Protein AF-A0A818MH21-F1 (afdb_monomer_lite)

Structure (mmCIF, N/CA/C/O backbone):
data_AF-A0A818MH21-F1
#
_entry.id   AF-A0A818MH21-F1
#
loop_
_atom_site.group_PDB
_atom_site.id
_atom_site.type_symbol
_atom_site.label_atom_id
_atom_site.label_alt_id
_atom_site.label_comp_id
_atom_site.label_asym_id
_atom_site.label_entity_id
_atom_site.label_seq_id
_atom_site.pdbx_PDB_ins_code
_atom_site.Cartn_x
_atom_site.Cartn_y
_atom_site.Cartn_z
_atom_site.occupancy
_atom_site.B_iso_or_equiv
_atom_site.auth_seq_id
_atom_site.auth_comp_id
_atom_site.auth_asym_id
_atom_site.auth_atom_id
_atom_site.pdbx_PDB_model_num
ATOM 1 N N . MET A 1 1 ? 16.002 12.701 -32.587 1.00 53.59 1 MET A N 1
ATOM 2 C CA . MET A 1 1 ? 15.850 12.480 -31.124 1.00 53.59 1 MET A CA 1
ATOM 3 C C . MET A 1 1 ? 15.235 13.660 -30.359 1.00 53.59 1 MET A C 1
ATOM 5 O O . MET A 1 1 ? 14.624 13.427 -29.324 1.00 53.59 1 MET A O 1
ATOM 9 N N . THR A 1 2 ? 15.361 14.906 -30.820 1.00 69.25 2 THR A N 1
ATOM 10 C CA . THR A 1 2 ? 14.852 16.116 -30.135 1.00 69.25 2 THR A CA 1
ATOM 11 C C . THR A 1 2 ? 13.323 16.168 -30.005 1.00 69.25 2 THR A C 1
ATOM 13 O O . THR A 1 2 ? 12.819 16.413 -28.913 1.00 69.25 2 THR A O 1
ATOM 16 N N . LEU A 1 3 ? 12.575 15.822 -31.060 1.00 62.31 3 LEU A N 1
ATOM 17 C CA . LEU A 1 3 ? 11.100 15.795 -31.042 1.00 62.31 3 LEU A CA 1
ATOM 18 C C . LEU A 1 3 ? 10.510 14.832 -29.991 1.00 62.31 3 LEU A C 1
ATOM 20 O O . LEU A 1 3 ? 9.543 15.171 -29.315 1.00 62.31 3 LEU A O 1
ATOM 24 N N . LEU A 1 4 ? 11.134 13.664 -29.801 1.00 50.03 4 LEU A N 1
ATOM 25 C CA . LEU A 1 4 ? 10.717 12.648 -28.826 1.00 50.03 4 LEU A CA 1
ATOM 26 C C . LEU A 1 4 ? 10.840 13.161 -27.382 1.00 50.03 4 LEU A C 1
ATOM 28 O O . LEU A 1 4 ? 9.924 13.003 -26.574 1.00 50.03 4 LEU A O 1
ATOM 32 N N . LYS A 1 5 ? 11.966 13.820 -27.073 1.00 61.84 5 LYS A N 1
ATOM 33 C CA . LYS A 1 5 ? 12.223 14.427 -25.759 1.00 61.84 5 LYS A CA 1
ATOM 34 C C . LYS A 1 5 ? 11.243 15.566 -25.473 1.00 61.84 5 LYS A C 1
ATOM 36 O O . LYS A 1 5 ? 10.702 15.628 -24.371 1.00 61.84 5 LYS A O 1
ATOM 41 N N . CYS A 1 6 ? 10.967 16.423 -26.459 1.00 65.00 6 CYS A N 1
ATOM 42 C CA . CYS A 1 6 ? 9.973 17.491 -26.328 1.00 65.00 6 CYS A CA 1
ATOM 43 C C . CYS A 1 6 ? 8.565 16.935 -26.077 1.00 65.00 6 CYS A C 1
ATOM 45 O O . CYS A 1 6 ? 7.863 17.433 -25.199 1.00 65.00 6 CYS A O 1
ATOM 47 N N . TYR A 1 7 ? 8.174 15.872 -26.786 1.00 57.53 7 TYR A N 1
ATOM 48 C CA . TYR A 1 7 ? 6.868 15.234 -26.618 1.00 57.53 7 TYR A CA 1
ATOM 49 C C . TYR A 1 7 ? 6.702 14.582 -25.236 1.00 57.53 7 TYR A C 1
ATOM 51 O O . TYR A 1 7 ? 5.706 14.824 -24.553 1.00 57.53 7 TYR A O 1
ATOM 59 N N . LEU A 1 8 ? 7.699 13.813 -24.783 1.00 54.16 8 LEU A N 1
ATOM 60 C CA . LEU A 1 8 ? 7.696 13.202 -23.448 1.00 54.16 8 LEU A CA 1
ATOM 61 C C . LEU A 1 8 ? 7.671 14.265 -22.348 1.00 54.16 8 LEU A C 1
ATOM 63 O O . LEU A 1 8 ? 6.850 14.189 -21.439 1.00 54.16 8 LEU A O 1
ATOM 67 N N . SER A 1 9 ? 8.506 15.299 -22.467 1.00 70.44 9 SER A N 1
ATOM 68 C CA . SER A 1 9 ? 8.514 16.422 -21.528 1.00 70.44 9 SER A CA 1
ATOM 69 C C . SER A 1 9 ? 7.149 17.114 -21.469 1.00 70.44 9 SER A C 1
ATOM 71 O O . SER A 1 9 ? 6.628 17.368 -20.383 1.00 70.44 9 SER A O 1
ATOM 73 N N . HIS A 1 10 ? 6.512 17.359 -22.617 1.00 80.50 10 HIS A N 1
ATOM 74 C CA . HIS A 1 10 ? 5.178 17.954 -22.671 1.00 80.50 10 HIS A CA 1
ATOM 75 C C . HIS A 1 10 ? 4.131 17.098 -21.940 1.00 80.50 10 HIS A C 1
ATOM 77 O O . HIS A 1 10 ? 3.371 17.619 -21.120 1.00 80.50 10 HIS A O 1
ATOM 83 N N . TYR A 1 11 ? 4.106 15.786 -22.190 1.00 72.94 11 TYR A N 1
ATOM 84 C CA . TYR A 1 11 ? 3.101 14.896 -21.606 1.00 72.94 11 TYR A CA 1
ATOM 85 C C . TYR A 1 11 ? 3.306 14.682 -20.102 1.00 72.94 11 TYR A C 1
ATOM 87 O O . TYR A 1 11 ? 2.347 14.759 -19.329 1.00 72.94 11 TYR A O 1
ATOM 95 N N . THR A 1 12 ? 4.556 14.507 -19.668 1.00 63.75 12 THR A N 1
ATOM 96 C CA . THR A 1 12 ? 4.917 14.420 -18.248 1.00 63.75 12 THR A CA 1
ATOM 97 C C . THR A 1 12 ? 4.529 15.702 -17.514 1.00 63.75 12 THR A C 1
ATOM 99 O O . THR A 1 12 ? 3.867 15.647 -16.479 1.00 63.75 12 THR A O 1
ATOM 102 N N . ASN A 1 13 ? 4.826 16.873 -18.088 1.00 74.06 13 ASN A N 1
ATOM 103 C CA . ASN A 1 13 ? 4.430 18.156 -17.507 1.00 74.06 13 ASN A CA 1
ATOM 104 C C . ASN A 1 13 ? 2.905 18.329 -17.442 1.00 74.06 13 ASN A C 1
ATOM 106 O O . ASN A 1 13 ? 2.384 18.856 -16.457 1.00 74.06 13 ASN A O 1
ATOM 110 N N . ARG A 1 14 ? 2.167 17.863 -18.457 1.00 82.50 14 ARG A N 1
ATOM 111 C CA . ARG A 1 14 ? 0.698 17.878 -18.457 1.00 82.50 14 ARG A CA 1
ATOM 112 C C . ARG A 1 14 ? 0.123 17.004 -17.338 1.00 82.50 14 ARG A C 1
ATOM 114 O O . ARG A 1 14 ? -0.773 17.460 -16.629 1.00 82.50 14 ARG A O 1
ATOM 121 N N . LEU A 1 15 ? 0.651 15.794 -17.146 1.00 60.81 15 LEU A N 1
ATOM 122 C CA . LEU A 1 15 ? 0.238 14.891 -16.066 1.00 60.81 15 LEU A CA 1
ATOM 123 C C . LEU A 1 15 ? 0.563 15.467 -14.683 1.00 60.81 15 LEU A C 1
ATOM 125 O O . LEU A 1 15 ? -0.314 15.507 -13.823 1.00 60.81 15 LEU A O 1
ATOM 129 N N . ILE A 1 16 ? 1.772 16.007 -14.491 1.00 65.06 16 ILE A N 1
ATOM 130 C CA . ILE A 1 16 ? 2.168 16.673 -13.240 1.00 65.06 16 ILE A CA 1
ATOM 131 C C . ILE A 1 16 ? 1.204 17.817 -12.904 1.00 65.06 16 ILE A C 1
ATOM 133 O O . ILE A 1 16 ? 0.766 17.941 -11.761 1.00 65.06 16 ILE A O 1
ATOM 137 N N . ARG A 1 17 ? 0.816 18.638 -13.891 1.00 75.38 17 ARG A N 1
ATOM 138 C CA . ARG A 1 17 ? -0.162 19.721 -13.686 1.00 75.38 17 ARG A CA 1
ATOM 139 C C . ARG A 1 17 ? -1.535 19.194 -13.272 1.00 75.38 17 ARG A C 1
ATOM 141 O O . ARG A 1 17 ? -2.150 19.770 -12.380 1.00 75.38 17 ARG A O 1
ATOM 148 N N . GLN A 1 18 ? -2.009 18.106 -13.879 1.00 72.31 18 GLN A N 1
ATOM 149 C CA . GLN A 1 18 ? -3.289 17.493 -13.508 1.00 72.31 18 GLN A CA 1
ATOM 150 C C . GLN A 1 18 ? -3.272 16.924 -12.085 1.00 72.31 18 GLN A C 1
ATOM 152 O O . GLN A 1 18 ? -4.254 17.087 -11.360 1.00 72.31 18 GLN A O 1
ATOM 157 N N . ILE A 1 19 ? -2.164 16.302 -11.675 1.00 62.53 19 ILE A N 1
ATOM 158 C CA . ILE A 1 19 ? -1.976 15.802 -10.308 1.00 62.53 19 ILE A CA 1
ATOM 159 C C . ILE A 1 19 ? -2.006 16.974 -9.322 1.00 62.53 19 ILE A C 1
ATOM 161 O O . ILE A 1 19 ? -2.863 17.000 -8.441 1.00 62.53 19 ILE A O 1
ATOM 165 N N . ARG A 1 20 ? -1.174 18.000 -9.547 1.00 69.81 20 ARG A N 1
ATOM 166 C CA . ARG A 1 20 ? -1.114 19.198 -8.690 1.00 69.81 20 ARG A CA 1
ATOM 167 C C . ARG A 1 20 ? -2.457 19.919 -8.582 1.00 69.81 20 ARG A C 1
ATOM 169 O O . ARG A 1 20 ? -2.825 20.386 -7.509 1.00 69.81 20 ARG A O 1
ATOM 176 N N . TYR A 1 21 ? -3.214 20.001 -9.677 1.00 80.19 21 TYR A N 1
ATOM 177 C CA . TYR A 1 21 ? -4.554 20.588 -9.664 1.00 80.19 21 TYR A CA 1
ATOM 178 C C . TYR A 1 21 ? -5.515 19.795 -8.767 1.00 80.19 21 TYR A C 1
ATOM 180 O O . TYR A 1 21 ? -6.206 20.380 -7.934 1.00 80.19 21 TYR A O 1
ATOM 188 N N . LYS A 1 22 ? -5.533 18.460 -8.884 1.00 72.25 22 LYS A N 1
ATOM 189 C CA . LYS A 1 22 ? -6.381 17.608 -8.037 1.00 72.25 22 LYS A CA 1
ATOM 190 C C . LYS A 1 22 ? -5.985 17.700 -6.564 1.00 72.25 22 LYS A C 1
ATOM 192 O O . LYS A 1 22 ? -6.870 17.819 -5.718 1.00 72.25 22 LYS A O 1
ATOM 197 N N . GLU A 1 23 ? -4.688 17.718 -6.262 1.00 62.16 23 GLU A N 1
ATOM 198 C CA . GLU A 1 23 ? -4.169 17.939 -4.906 1.00 62.16 23 GLU A CA 1
ATOM 199 C C . GLU A 1 23 ? -4.635 19.283 -4.335 1.00 62.16 23 GLU A C 1
ATOM 201 O O . GLU A 1 23 ? -5.163 19.336 -3.222 1.00 62.16 23 GLU A O 1
ATOM 206 N N . ALA A 1 24 ? -4.532 20.364 -5.115 1.00 69.06 24 ALA A N 1
ATOM 207 C CA . ALA A 1 24 ? -4.998 21.686 -4.707 1.00 69.06 24 ALA A CA 1
ATOM 208 C C . ALA A 1 24 ? -6.513 21.704 -4.438 1.00 69.06 24 ALA A C 1
ATOM 210 O O . ALA A 1 24 ? -6.957 22.240 -3.420 1.00 69.06 24 ALA A O 1
ATOM 211 N N . CYS A 1 25 ? -7.322 21.071 -5.293 1.00 74.19 25 CYS A N 1
ATOM 212 C CA . CYS A 1 25 ? -8.764 20.949 -5.071 1.00 74.19 25 CYS A CA 1
ATOM 213 C C . CYS A 1 25 ? -9.096 20.196 -3.775 1.00 74.19 25 CYS A C 1
ATOM 215 O O . CYS A 1 25 ? -9.998 20.609 -3.041 1.00 74.19 25 CYS A O 1
ATOM 217 N N . VAL A 1 26 ? -8.372 19.113 -3.474 1.00 66.50 26 VAL A N 1
ATOM 218 C CA . VAL A 1 26 ? -8.527 18.366 -2.215 1.00 66.50 26 VAL A CA 1
ATOM 219 C C . VAL A 1 26 ? -8.151 19.246 -1.026 1.00 66.50 26 VAL A C 1
ATOM 221 O O . VAL A 1 26 ? -8.918 19.337 -0.066 1.00 66.50 26 VAL A O 1
ATOM 224 N N . HIS A 1 27 ? -7.033 19.968 -1.111 1.00 64.25 27 HIS A N 1
ATOM 225 C CA . HIS A 1 27 ? -6.593 20.856 -0.042 1.00 64.25 27 HIS A CA 1
ATOM 226 C C . HIS A 1 27 ? -7.627 21.956 0.253 1.00 64.25 27 HIS A C 1
ATOM 228 O O . HIS A 1 27 ? -7.950 22.203 1.418 1.00 64.25 27 HIS A O 1
ATOM 234 N N . VAL A 1 28 ? -8.204 22.575 -0.781 1.00 75.38 28 VAL A N 1
ATOM 235 C CA . VAL A 1 28 ? -9.255 23.594 -0.627 1.00 75.38 28 VAL A CA 1
ATOM 236 C C . VAL A 1 28 ? -10.515 23.006 0.015 1.00 75.38 28 VAL A C 1
ATOM 238 O O . VAL A 1 28 ? -11.105 23.647 0.888 1.00 75.38 28 VAL A O 1
ATOM 241 N N . LYS A 1 29 ? -10.928 21.787 -0.366 1.00 74.81 29 LYS A N 1
ATOM 242 C CA . LYS A 1 29 ? -12.076 21.102 0.257 1.00 74.81 29 LYS A CA 1
ATOM 243 C C . LYS A 1 29 ? -11.839 20.842 1.747 1.00 74.81 29 LYS A C 1
ATOM 245 O O . LYS A 1 29 ? -12.707 21.178 2.551 1.00 74.81 29 LYS A O 1
ATOM 250 N N . LEU A 1 30 ? -10.654 20.348 2.113 1.00 59.94 30 LEU A N 1
ATOM 251 C CA . LEU A 1 30 ? -10.273 20.105 3.509 1.00 59.94 30 LEU A CA 1
ATOM 252 C C . LEU A 1 30 ? -10.267 21.397 4.336 1.00 59.94 30 LEU A C 1
ATOM 254 O O . LEU A 1 30 ? -10.837 21.438 5.424 1.00 59.94 30 LEU A O 1
ATOM 258 N N . VAL A 1 31 ? -9.697 22.484 3.804 1.00 67.06 31 VAL A N 1
ATOM 259 C CA . VAL A 1 31 ? -9.668 23.787 4.494 1.00 67.06 31 VAL A CA 1
ATOM 260 C C . VAL A 1 31 ? -11.079 24.342 4.696 1.00 67.06 31 VAL A C 1
ATOM 262 O O . VAL A 1 31 ? -11.395 24.853 5.771 1.00 67.06 31 VAL A O 1
ATOM 265 N N . ARG A 1 32 ? -11.956 24.224 3.691 1.00 72.88 32 ARG A N 1
ATOM 266 C CA . ARG A 1 32 ? -13.356 24.664 3.797 1.00 72.88 32 ARG A CA 1
ATOM 267 C C . ARG A 1 32 ? -14.138 23.847 4.826 1.00 72.88 32 ARG A C 1
ATOM 269 O O . ARG A 1 32 ? -14.893 24.435 5.594 1.00 72.88 32 ARG A O 1
ATOM 276 N N . GLN A 1 33 ? -13.948 22.528 4.871 1.00 64.25 33 GLN A N 1
ATOM 277 C CA . GLN A 1 33 ? -14.575 21.675 5.886 1.00 64.25 33 GLN A CA 1
ATOM 278 C C . GLN A 1 33 ? -14.077 22.014 7.294 1.00 64.25 33 GLN A C 1
ATOM 280 O O . GLN A 1 33 ? -14.889 22.180 8.201 1.00 64.25 33 GLN A O 1
ATOM 285 N N . 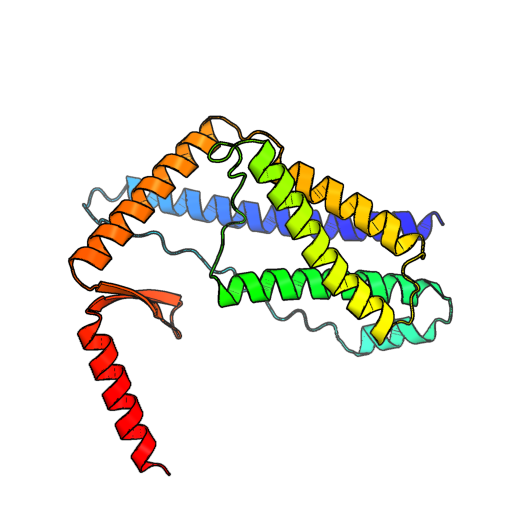HIS A 1 34 ? -12.769 22.230 7.462 1.00 62.00 34 HIS A N 1
ATOM 286 C CA . HIS A 1 34 ? -12.199 22.620 8.749 1.00 62.00 34 HIS A CA 1
ATOM 287 C C . HIS A 1 34 ? -12.747 23.969 9.246 1.00 62.00 34 HIS A C 1
ATOM 289 O O . HIS A 1 34 ? -13.126 24.096 10.409 1.00 62.00 34 HIS A O 1
ATOM 295 N N . ARG A 1 35 ? -12.882 24.964 8.354 1.00 65.94 35 ARG A N 1
ATOM 296 C CA . ARG A 1 35 ? -13.496 26.261 8.694 1.00 65.94 35 ARG A CA 1
ATOM 297 C C . ARG A 1 35 ? -14.971 26.145 9.082 1.00 65.94 35 ARG A C 1
ATOM 299 O O . ARG A 1 35 ? -15.390 26.826 10.010 1.00 65.94 35 ARG A O 1
ATOM 306 N N . ARG A 1 36 ? -15.752 25.288 8.413 1.00 65.00 36 ARG A N 1
ATOM 307 C CA . ARG A 1 36 ? -17.165 25.051 8.769 1.00 65.00 36 ARG A CA 1
ATOM 308 C C . ARG A 1 36 ? -17.303 24.446 10.167 1.00 65.00 36 ARG A C 1
ATOM 310 O O . ARG A 1 36 ? -18.178 24.861 10.914 1.00 65.00 36 ARG A O 1
ATOM 317 N N . HIS A 1 37 ? -16.401 23.542 10.538 1.00 53.59 37 HIS A N 1
ATOM 318 C CA . HIS A 1 37 ? -16.432 22.892 11.847 1.00 53.59 37 HIS A CA 1
ATOM 319 C C . HIS A 1 37 ? -16.002 23.822 12.993 1.00 53.59 37 HIS A C 1
ATOM 321 O O . HIS A 1 37 ? -16.515 23.716 14.103 1.00 53.59 37 HIS A O 1
ATOM 327 N N . LEU A 1 38 ? -15.083 24.763 12.749 1.00 59.78 38 LEU A N 1
ATOM 328 C CA . LEU A 1 38 ? -14.707 25.770 13.753 1.00 59.78 38 LEU A CA 1
ATOM 329 C C . LEU A 1 38 ? -15.862 26.726 14.099 1.00 59.78 38 LEU A C 1
ATOM 331 O O . LEU A 1 38 ? -15.864 27.313 15.178 1.00 59.78 38 LEU A O 1
ATOM 335 N N . LEU A 1 39 ? -16.846 26.863 13.205 1.00 60.53 39 LEU A N 1
ATOM 336 C CA . LEU A 1 39 ? -18.031 27.696 13.413 1.00 60.53 39 LEU A CA 1
ATOM 337 C C . LEU A 1 39 ? -19.167 26.950 14.137 1.00 60.53 39 LEU A C 1
ATOM 339 O O . LEU A 1 39 ? -19.973 27.592 14.805 1.00 60.53 39 LEU A O 1
ATOM 343 N N . SER A 1 40 ? -19.219 25.614 14.081 1.00 47.34 40 SER A N 1
ATOM 344 C CA . SER A 1 40 ? -20.209 24.812 14.813 1.00 47.34 40 SER A CA 1
ATOM 345 C C . SER A 1 40 ? -19.625 24.287 16.132 1.00 47.34 40 SER A C 1
ATOM 347 O O . SER A 1 40 ? -19.030 23.212 16.186 1.00 47.34 40 SER A O 1
ATOM 349 N N . LYS A 1 41 ? -19.804 25.034 17.229 1.00 43.81 41 LYS A N 1
ATOM 350 C CA . LYS A 1 41 ? -19.463 24.613 18.607 1.00 43.81 41 LYS A CA 1
ATOM 351 C C . LYS A 1 41 ? -20.423 23.537 19.159 1.00 43.81 41 LYS A C 1
ATOM 353 O O . LYS A 1 41 ? -20.960 23.689 20.251 1.00 43.81 41 LYS A O 1
ATOM 358 N N . GLN A 1 42 ? -20.652 22.445 18.435 1.00 39.91 42 GLN A N 1
ATOM 359 C CA . GLN A 1 42 ? -21.337 21.270 18.980 1.00 39.91 42 GLN A CA 1
ATOM 360 C C . GLN A 1 42 ? -20.384 20.079 19.004 1.00 39.91 42 GLN A C 1
ATOM 362 O O . GLN A 1 42 ? -19.668 19.810 18.043 1.00 39.91 42 GLN A O 1
ATOM 367 N N . GLN A 1 43 ? -20.345 19.413 20.160 1.00 38.62 43 GLN A N 1
ATOM 368 C CA . GLN A 1 43 ? -19.540 18.230 20.444 1.00 38.62 43 GLN A CA 1
ATOM 369 C C . GLN A 1 43 ? -20.033 17.051 19.600 1.00 38.62 43 GLN A C 1
ATOM 371 O O . GLN A 1 43 ? -20.804 16.218 20.064 1.00 38.62 43 GLN A O 1
ATOM 376 N N . ILE A 1 44 ? -19.583 16.980 18.353 1.00 35.62 44 ILE A N 1
ATOM 377 C CA . ILE A 1 44 ? -19.721 15.792 17.519 1.00 35.62 44 ILE A CA 1
ATOM 378 C C . ILE A 1 44 ? -18.320 15.207 17.361 1.00 35.62 44 ILE A C 1
ATOM 380 O O . ILE A 1 44 ? -17.390 15.866 16.897 1.00 35.62 44 ILE A O 1
ATOM 384 N N . VAL A 1 45 ? -18.145 13.971 17.828 1.00 34.81 45 VAL A N 1
ATOM 385 C CA . VAL A 1 45 ? -16.941 13.181 17.564 1.00 34.81 45 VAL A CA 1
ATOM 386 C C . VAL A 1 45 ? -17.107 12.587 16.171 1.00 34.81 45 VAL A C 1
ATOM 388 O O . VAL A 1 45 ? -17.627 11.484 16.034 1.00 34.81 45 VAL A O 1
ATOM 391 N N . ASP A 1 46 ? -16.690 13.332 15.149 1.00 35.22 46 ASP A N 1
ATOM 392 C CA . ASP A 1 46 ? -16.735 12.858 13.766 1.00 35.22 46 ASP A CA 1
ATOM 393 C C . ASP A 1 46 ? -15.421 12.196 13.341 1.00 35.22 46 ASP A C 1
ATOM 395 O O . ASP A 1 46 ? -14.316 12.731 13.483 1.00 35.22 46 ASP A O 1
ATOM 399 N N . VAL A 1 47 ? -15.570 10.993 12.789 1.00 36.91 47 VAL A N 1
ATOM 400 C CA . VAL A 1 47 ? -14.544 10.271 12.040 1.00 36.91 47 VAL A CA 1
ATOM 401 C C . VAL A 1 47 ? -14.554 10.833 10.618 1.00 36.91 47 VAL A C 1
ATOM 403 O O . VAL A 1 47 ? -15.582 10.809 9.947 1.00 36.91 47 VAL A O 1
ATOM 406 N N . TYR A 1 48 ? -13.416 11.365 10.166 1.00 31.33 48 TYR A N 1
ATOM 407 C CA . TYR A 1 48 ? -13.264 11.978 8.843 1.00 31.33 48 TYR A CA 1
ATOM 408 C C . TYR A 1 48 ? -13.717 11.030 7.715 1.00 31.33 48 TYR A C 1
ATOM 410 O O . TYR A 1 48 ? -13.143 9.946 7.586 1.00 31.33 48 TYR A O 1
ATOM 418 N N . PRO A 1 49 ? -14.655 11.431 6.838 1.00 34.88 49 PRO A N 1
ATOM 419 C CA . PRO A 1 49 ? -14.892 10.707 5.601 1.00 34.88 49 PRO A CA 1
ATOM 420 C C . PRO A 1 49 ? -13.760 11.039 4.622 1.00 34.88 49 PRO A C 1
ATOM 422 O O . PRO A 1 49 ? -13.600 12.181 4.181 1.00 34.88 49 PRO A O 1
ATOM 425 N N . GLN A 1 50 ? -12.946 10.040 4.283 1.00 34.62 50 GLN A N 1
ATOM 426 C CA . GLN A 1 50 ? -12.066 10.119 3.121 1.00 34.62 50 GLN A CA 1
ATOM 427 C C . GLN A 1 50 ? -12.924 10.270 1.863 1.00 34.62 50 GLN A C 1
ATOM 429 O O . GLN A 1 50 ? -13.765 9.430 1.561 1.00 34.62 50 GLN A O 1
ATOM 434 N N . ILE A 1 51 ? -12.709 11.354 1.120 1.00 31.36 51 ILE A N 1
ATOM 435 C CA . ILE A 1 51 ? -13.361 11.578 -0.170 1.00 31.36 51 ILE A CA 1
ATOM 436 C C . ILE A 1 51 ? -12.602 10.774 -1.226 1.00 31.36 51 ILE A C 1
ATOM 438 O O . ILE A 1 51 ? -11.465 11.105 -1.569 1.00 31.36 51 ILE A O 1
ATOM 442 N N . ILE A 1 52 ? -13.252 9.746 -1.765 1.00 32.28 52 ILE A N 1
ATOM 443 C CA . ILE A 1 52 ? -12.825 9.063 -2.985 1.00 32.28 52 ILE A CA 1
ATOM 444 C C . ILE A 1 52 ? -13.050 10.033 -4.150 1.00 32.28 52 ILE A C 1
ATOM 446 O O . ILE A 1 52 ? -14.151 10.542 -4.364 1.00 32.28 52 ILE A O 1
ATOM 450 N N . VAL A 1 53 ? -11.980 10.352 -4.877 1.00 27.66 53 VAL A N 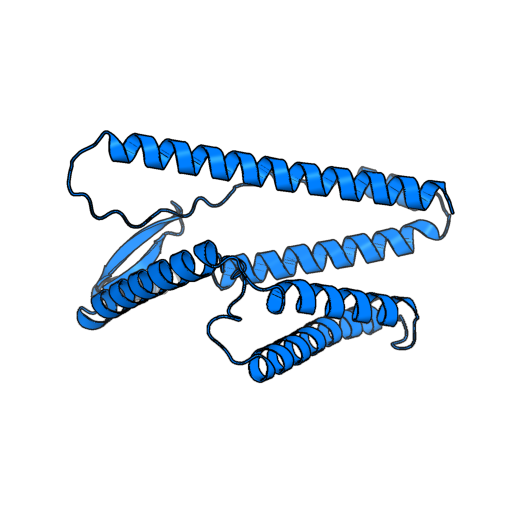1
ATOM 451 C CA . VAL A 1 53 ? -12.059 11.160 -6.096 1.00 27.66 53 VAL A CA 1
ATOM 452 C C . VAL A 1 53 ? -12.603 10.264 -7.200 1.00 27.66 53 VAL A C 1
ATOM 454 O O . VAL A 1 53 ? -11.867 9.450 -7.753 1.00 27.66 53 VAL A O 1
ATOM 457 N N . ASP A 1 54 ? -13.877 10.433 -7.532 1.00 33.81 54 ASP A N 1
ATOM 458 C CA . ASP A 1 54 ? -14.443 9.825 -8.727 1.00 33.81 54 ASP A CA 1
ATOM 459 C C . ASP A 1 54 ? -13.851 10.532 -9.959 1.00 33.81 54 ASP A C 1
ATOM 461 O O . ASP A 1 54 ? -13.943 11.756 -10.106 1.00 33.81 54 ASP A O 1
ATOM 465 N N . VAL A 1 55 ? -13.145 9.782 -10.807 1.00 32.12 55 VAL A N 1
ATOM 466 C CA . VAL A 1 55 ? -12.558 10.300 -12.050 1.00 32.12 55 VAL A CA 1
ATOM 467 C C . VAL A 1 55 ? -13.205 9.564 -13.208 1.00 32.12 55 VAL A C 1
ATOM 469 O O . VAL A 1 55 ? -13.119 8.342 -13.314 1.00 32.12 55 VAL A O 1
ATOM 472 N N . SER A 1 56 ? -13.829 10.353 -14.077 1.00 30.70 56 SER A N 1
ATOM 473 C CA . SER A 1 56 ? -14.466 9.957 -15.325 1.00 30.70 56 SER A CA 1
ATOM 474 C C . SER A 1 56 ? -13.661 8.923 -16.120 1.00 30.70 56 SER A C 1
ATOM 476 O O . SER A 1 56 ? -12.440 9.026 -16.262 1.00 30.70 56 SER A O 1
ATOM 478 N N . LYS A 1 57 ? -14.381 7.941 -16.681 1.00 35.06 57 LYS A N 1
ATOM 479 C CA . LYS A 1 57 ? -13.895 7.001 -17.700 1.00 35.06 57 LYS A CA 1
ATOM 480 C C . LYS A 1 57 ? -13.204 7.780 -18.825 1.00 35.06 57 LYS A C 1
ATOM 482 O O . LYS A 1 57 ? -13.866 8.286 -19.725 1.00 35.06 57 LYS A O 1
ATOM 487 N N . ILE A 1 58 ? -11.876 7.848 -18.808 1.00 34.09 58 ILE A N 1
ATOM 488 C CA . ILE A 1 58 ? -11.102 8.172 -20.006 1.00 34.09 58 ILE A CA 1
ATOM 489 C C . ILE A 1 58 ? -11.003 6.862 -20.784 1.00 34.09 58 ILE A C 1
ATOM 491 O O . ILE A 1 58 ? -10.047 6.105 -20.646 1.00 34.09 58 ILE A O 1
ATOM 495 N N . SER A 1 59 ? -12.052 6.539 -21.540 1.00 33.78 59 SER A N 1
ATOM 496 C CA . SER A 1 59 ? -11.961 5.518 -22.575 1.00 33.78 59 SER A CA 1
ATOM 497 C C . SER A 1 59 ? -11.168 6.127 -23.724 1.00 33.78 59 SER A C 1
ATOM 499 O O . SER A 1 59 ? -11.698 6.930 -24.494 1.00 33.78 59 SER A O 1
ATOM 501 N N . SER A 1 60 ? -9.886 5.792 -23.819 1.00 40.09 60 SER A N 1
ATOM 502 C CA . SER A 1 60 ? -9.107 6.060 -25.025 1.00 40.09 60 SER A CA 1
ATOM 503 C C . SER A 1 60 ? -9.815 5.380 -26.199 1.00 40.09 60 SER A C 1
ATOM 505 O O . SER A 1 60 ? -9.984 4.161 -26.214 1.00 40.09 60 SER A O 1
ATOM 507 N N . ASN A 1 61 ? -10.315 6.185 -27.134 1.00 42.03 61 ASN A N 1
ATOM 508 C CA . ASN A 1 61 ? -11.103 5.726 -28.270 1.00 42.03 61 ASN A CA 1
ATOM 509 C C . ASN A 1 61 ? -10.210 4.871 -29.186 1.00 42.03 61 ASN A C 1
ATOM 511 O O . ASN A 1 61 ? -9.140 5.321 -29.595 1.00 42.03 61 ASN A O 1
ATOM 515 N N . ARG A 1 62 ? -10.647 3.646 -29.502 1.00 46.03 62 ARG A N 1
ATOM 516 C CA . ARG A 1 62 ? -9.936 2.639 -30.320 1.00 46.03 62 ARG A CA 1
ATOM 517 C C . ARG A 1 62 ? -9.415 3.214 -31.648 1.00 46.03 62 ARG A C 1
ATOM 519 O O . ARG A 1 62 ? -8.334 2.862 -32.100 1.00 46.03 62 ARG A O 1
ATOM 526 N N . ILE A 1 63 ? -10.131 4.201 -32.186 1.00 48.44 63 ILE A N 1
ATOM 527 C CA . ILE A 1 63 ? -9.803 4.936 -33.415 1.00 48.44 63 ILE A CA 1
ATOM 528 C C . ILE A 1 63 ? -8.476 5.715 -33.302 1.00 48.44 63 ILE A C 1
ATOM 530 O O . ILE A 1 63 ? -7.732 5.813 -34.274 1.00 48.44 63 ILE A O 1
ATOM 534 N N . GLN A 1 64 ? -8.132 6.239 -32.119 1.00 49.44 64 GLN A N 1
ATOM 535 C CA . GLN A 1 64 ? -6.871 6.967 -31.907 1.00 49.44 64 GLN A CA 1
ATOM 536 C C . GLN A 1 64 ? -5.660 6.026 -31.840 1.00 49.44 64 GLN A C 1
ATOM 538 O O . GLN A 1 64 ? -4.563 6.412 -32.237 1.00 49.44 64 GLN A O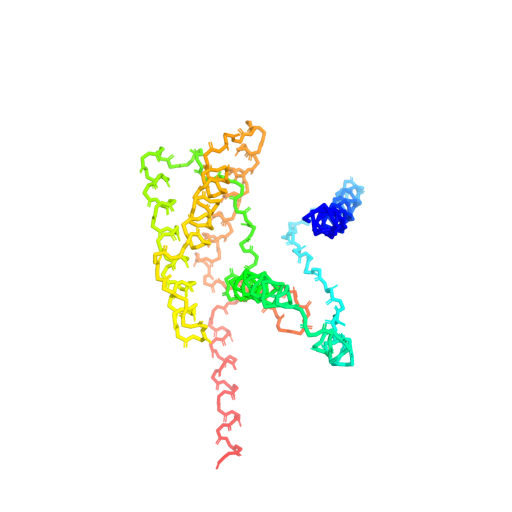 1
ATOM 543 N N . LEU A 1 65 ? -5.862 4.789 -31.377 1.00 46.38 65 LEU A N 1
ATOM 544 C CA . LEU A 1 65 ? -4.838 3.740 -31.357 1.00 46.38 65 LEU A CA 1
ATOM 545 C C . LEU A 1 65 ? -4.565 3.191 -32.769 1.00 46.38 65 LEU A C 1
ATOM 547 O O . LEU A 1 65 ? -3.403 3.026 -33.140 1.00 46.38 65 LEU A O 1
ATOM 551 N N . ASP A 1 66 ? -5.607 3.016 -33.587 1.00 54.25 66 ASP A N 1
ATOM 552 C CA . ASP A 1 66 ? -5.470 2.540 -34.973 1.00 54.25 66 ASP A CA 1
ATOM 553 C C . ASP A 1 66 ? -4.813 3.576 -35.902 1.00 54.25 66 ASP A C 1
ATOM 555 O O . ASP A 1 66 ? -4.042 3.216 -36.795 1.00 54.25 66 ASP A O 1
ATOM 559 N N . TYR A 1 67 ? -5.048 4.873 -35.671 1.00 49.59 67 TYR A N 1
ATOM 560 C CA . TYR A 1 67 ? -4.403 5.940 -36.448 1.00 49.59 67 TYR A CA 1
ATOM 561 C C . TYR A 1 67 ? -2.885 6.014 -36.194 1.00 49.59 67 TYR A C 1
ATOM 563 O O . TYR A 1 67 ? -2.111 6.343 -37.091 1.00 49.59 67 TYR A O 1
ATOM 571 N N . LEU A 1 68 ? -2.442 5.661 -34.983 1.00 42.94 68 LEU A N 1
ATOM 572 C CA . LEU A 1 68 ? -1.026 5.651 -34.599 1.00 42.94 68 LEU A CA 1
ATOM 573 C C . LEU A 1 68 ? -0.287 4.401 -35.110 1.00 42.94 68 LEU A C 1
ATOM 575 O O . LEU A 1 68 ? 0.885 4.495 -35.483 1.00 42.94 68 LEU A O 1
ATOM 579 N N . SER A 1 69 ? -0.983 3.261 -35.197 1.00 47.66 69 SER A N 1
ATOM 580 C CA . SER A 1 69 ? -0.464 1.989 -35.726 1.00 47.66 69 SER A CA 1
ATOM 581 C C . SER A 1 69 ? -0.072 2.063 -37.211 1.00 47.66 69 SER A C 1
ATOM 583 O O . SER A 1 69 ? 0.961 1.518 -37.604 1.00 47.66 69 SER A O 1
ATOM 585 N N . LYS A 1 70 ? -0.821 2.806 -38.036 1.00 52.31 70 LYS A N 1
ATOM 586 C CA . LYS A 1 70 ? -0.594 2.878 -39.494 1.00 52.31 70 LYS A CA 1
ATOM 587 C C . LYS A 1 70 ? 0.666 3.644 -39.933 1.00 52.31 70 LYS A C 1
ATOM 589 O O . LYS A 1 70 ? 0.999 3.620 -41.111 1.00 52.31 70 LYS A O 1
ATOM 594 N N . SER A 1 71 ? 1.390 4.304 -39.024 1.00 47.12 71 SER A N 1
ATOM 595 C CA . SER A 1 71 ? 2.518 5.190 -39.379 1.00 47.12 71 SER A CA 1
ATOM 596 C C . SER A 1 71 ? 3.909 4.529 -39.460 1.00 47.12 71 SER A C 1
ATOM 598 O O . SER A 1 71 ? 4.890 5.214 -39.748 1.00 47.12 71 SER A O 1
ATOM 600 N N . GLY A 1 72 ? 4.021 3.210 -39.254 1.00 46.66 72 GLY A N 1
ATOM 601 C CA . GLY A 1 72 ? 5.136 2.391 -39.768 1.00 46.66 72 GLY A CA 1
ATOM 602 C C . GLY A 1 72 ? 6.571 2.722 -39.320 1.00 46.66 72 GLY A C 1
ATOM 603 O O . GLY A 1 72 ? 7.516 2.257 -39.949 1.00 46.66 72 GLY A O 1
ATOM 604 N N . LYS A 1 73 ? 6.794 3.498 -38.255 1.00 45.53 73 LYS A N 1
ATOM 605 C CA . LYS A 1 73 ? 8.147 3.791 -37.740 1.00 45.53 73 LYS A CA 1
ATOM 606 C C . LYS A 1 73 ? 8.267 3.261 -36.332 1.00 45.53 73 LYS A C 1
ATOM 608 O O . LYS A 1 73 ? 7.587 3.832 -35.511 1.00 45.53 73 LYS A O 1
ATOM 613 N N . SER A 1 74 ? 9.129 2.274 -36.064 1.00 51.06 74 SER A N 1
ATOM 614 C CA . SER A 1 74 ? 9.517 1.566 -34.805 1.00 51.06 74 SER A CA 1
ATOM 615 C C . SER A 1 74 ? 9.464 2.285 -33.432 1.00 51.06 74 SER A C 1
ATOM 617 O O . SER A 1 74 ? 9.646 1.663 -32.388 1.00 51.06 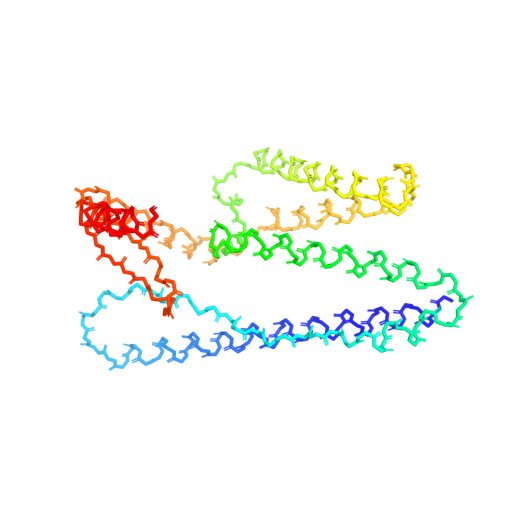74 SER A O 1
ATOM 619 N N . ILE A 1 75 ? 9.142 3.571 -33.394 1.00 49.84 75 ILE A N 1
ATOM 620 C CA . ILE A 1 75 ? 8.906 4.410 -32.222 1.00 49.84 75 ILE A CA 1
ATOM 621 C C . ILE A 1 75 ? 7.631 4.043 -31.393 1.00 49.84 75 ILE A C 1
ATOM 623 O O . ILE A 1 75 ? 7.699 4.178 -30.170 1.00 49.84 75 ILE A O 1
ATOM 627 N N . PRO A 1 76 ? 6.490 3.537 -31.927 1.00 49.91 76 PRO A N 1
ATOM 628 C CA . PRO A 1 76 ? 5.284 3.272 -31.145 1.00 49.91 76 PRO A CA 1
ATOM 629 C C . PRO A 1 76 ? 5.399 2.010 -30.294 1.00 49.91 76 PRO A C 1
ATOM 631 O O . PRO A 1 76 ? 4.625 1.867 -29.357 1.00 49.91 76 PRO A O 1
ATOM 634 N N . PHE A 1 77 ? 6.369 1.126 -30.551 1.00 49.66 77 PHE A N 1
ATOM 635 C CA . PHE A 1 77 ? 6.604 -0.036 -29.690 1.00 49.66 77 PHE A CA 1
ATOM 636 C C . PHE A 1 77 ? 7.122 0.407 -28.316 1.00 49.66 77 PHE A C 1
ATOM 638 O O . PHE A 1 77 ? 6.645 -0.050 -27.282 1.00 49.66 77 PHE A O 1
ATOM 645 N N . PHE A 1 78 ? 8.022 1.395 -28.298 1.00 48.50 78 PHE A N 1
ATOM 646 C CA . PHE A 1 78 ? 8.553 1.976 -27.065 1.00 48.50 78 PHE A CA 1
ATOM 647 C C . PHE A 1 78 ? 7.480 2.763 -26.300 1.00 48.50 78 PHE A C 1
ATOM 649 O O . PHE A 1 78 ? 7.363 2.638 -25.083 1.00 48.50 78 PHE A O 1
ATOM 656 N N . TYR A 1 79 ? 6.641 3.522 -27.014 1.00 54.91 79 TYR A N 1
ATOM 657 C CA . TYR A 1 79 ? 5.490 4.200 -26.411 1.00 54.91 79 TYR A CA 1
ATOM 658 C C . TYR A 1 79 ? 4.422 3.226 -25.922 1.00 54.91 79 TYR A C 1
ATOM 660 O O . TYR A 1 79 ? 3.860 3.452 -24.859 1.00 54.91 79 TYR A O 1
ATOM 668 N N . GLY A 1 80 ? 4.186 2.130 -26.642 1.00 60.25 80 GLY A N 1
ATOM 669 C CA . GLY A 1 80 ? 3.311 1.044 -26.220 1.00 60.25 80 GLY A CA 1
ATOM 670 C C . GLY A 1 80 ? 3.797 0.430 -24.914 1.00 60.25 80 GLY A C 1
ATOM 671 O O . GLY A 1 80 ? 3.030 0.367 -23.963 1.00 60.25 80 GLY A O 1
ATOM 672 N N . ILE A 1 81 ? 5.086 0.093 -24.813 1.00 56.66 81 ILE A N 1
ATOM 673 C CA . ILE A 1 81 ? 5.681 -0.450 -23.584 1.00 56.66 81 ILE A CA 1
ATOM 674 C C . ILE A 1 81 ? 5.609 0.566 -22.438 1.00 56.66 81 ILE A C 1
ATOM 676 O O . ILE A 1 81 ? 5.173 0.206 -21.351 1.00 56.66 81 ILE A O 1
ATOM 680 N N . ILE A 1 82 ? 5.956 1.839 -22.655 1.00 58.59 82 ILE A N 1
ATOM 681 C CA . ILE A 1 82 ? 5.857 2.877 -21.610 1.00 58.59 82 ILE A CA 1
ATOM 682 C C . ILE A 1 82 ? 4.403 3.088 -21.173 1.00 58.59 82 ILE A C 1
ATOM 684 O O . ILE A 1 82 ? 4.128 3.224 -19.982 1.00 58.59 82 ILE A O 1
ATOM 688 N N . SER A 1 83 ? 3.456 3.115 -22.110 1.00 59.75 83 SER A N 1
ATOM 689 C CA . SER A 1 83 ? 2.030 3.238 -21.809 1.00 59.75 83 SER A CA 1
ATOM 690 C C .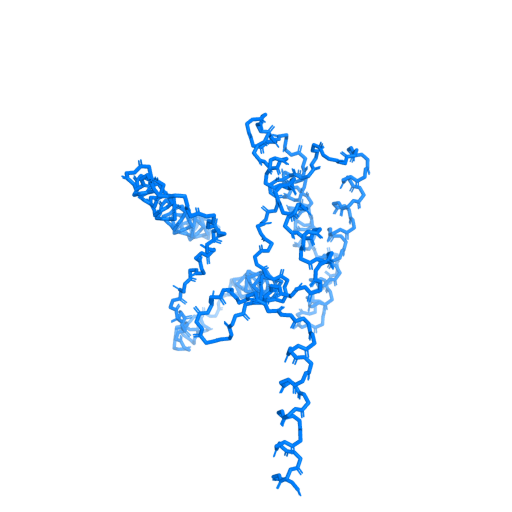 SER A 1 83 ? 1.494 2.008 -21.085 1.00 59.75 83 SER A C 1
ATOM 692 O O . SER A 1 83 ? 0.699 2.174 -20.169 1.00 59.75 83 SER A O 1
ATOM 694 N N . ILE A 1 84 ? 1.959 0.805 -21.427 1.00 59.41 84 ILE A N 1
ATOM 695 C CA . ILE A 1 84 ? 1.617 -0.451 -20.750 1.00 59.41 84 ILE A CA 1
ATOM 696 C C . ILE A 1 84 ? 2.216 -0.474 -19.342 1.00 59.41 84 ILE A C 1
ATOM 698 O O . ILE A 1 84 ? 1.494 -0.759 -18.399 1.00 59.41 84 ILE A O 1
ATOM 702 N N . VAL A 1 85 ? 3.481 -0.093 -19.154 1.00 62.06 85 VAL A N 1
ATOM 703 C CA . VAL A 1 85 ? 4.119 -0.008 -17.828 1.00 62.06 85 VAL A CA 1
ATOM 704 C C . VAL A 1 85 ? 3.423 1.035 -16.957 1.00 62.06 85 VAL A C 1
ATOM 706 O O . VAL A 1 85 ? 3.102 0.748 -15.809 1.00 62.06 85 VAL A O 1
ATOM 709 N N . ASN A 1 86 ? 3.099 2.212 -17.496 1.00 58.50 86 ASN A N 1
ATOM 710 C CA . ASN A 1 86 ? 2.324 3.221 -16.771 1.00 58.50 86 ASN A CA 1
ATOM 711 C C . ASN A 1 86 ? 0.898 2.751 -16.470 1.00 58.50 86 ASN A C 1
ATOM 713 O O . ASN A 1 86 ? 0.375 3.059 -15.403 1.00 58.50 86 ASN A O 1
ATOM 717 N N . LEU A 1 87 ? 0.272 1.995 -17.375 1.00 59.19 87 LEU A N 1
ATOM 718 C CA . LEU A 1 87 ? -1.045 1.403 -17.161 1.00 59.19 87 LEU A CA 1
ATOM 719 C C . LEU A 1 87 ? -0.990 0.310 -16.090 1.00 59.19 87 LEU A C 1
ATOM 721 O O . LEU A 1 87 ? -1.872 0.276 -15.245 1.00 59.19 87 LEU A O 1
ATOM 725 N N . PHE A 1 88 ? 0.044 -0.530 -16.066 1.00 57.12 88 PHE A N 1
ATOM 726 C CA . PHE A 1 88 ? 0.243 -1.550 -15.038 1.00 57.12 88 PHE A CA 1
ATOM 727 C C . PHE A 1 88 ? 0.590 -0.937 -13.688 1.00 57.12 88 PHE A C 1
ATOM 729 O O . PHE A 1 88 ? 0.008 -1.347 -12.696 1.00 57.12 88 PHE A O 1
ATOM 736 N N . LEU A 1 89 ? 1.447 0.084 -13.635 1.00 57.81 89 LEU A N 1
ATOM 737 C CA . LEU A 1 89 ? 1.696 0.846 -12.410 1.00 57.81 89 LEU A CA 1
ATOM 738 C C . LEU A 1 89 ? 0.411 1.519 -11.925 1.00 57.81 89 LEU A C 1
ATOM 740 O O . LEU A 1 89 ? 0.096 1.466 -10.743 1.00 57.81 89 LEU A O 1
ATOM 744 N N . TYR A 1 90 ? -0.380 2.091 -12.832 1.00 61.50 90 TYR A N 1
ATOM 745 C CA . TYR A 1 90 ? -1.669 2.686 -12.498 1.00 61.50 90 TYR A CA 1
ATOM 746 C C . TYR A 1 90 ? -2.680 1.646 -11.998 1.00 61.50 90 TYR A C 1
ATOM 748 O O . TYR A 1 90 ? -3.355 1.885 -11.001 1.00 61.50 90 TYR A O 1
ATOM 756 N N . ILE A 1 91 ? -2.781 0.491 -12.659 1.00 50.28 91 ILE A N 1
ATOM 757 C CA . ILE A 1 91 ? -3.687 -0.601 -12.293 1.00 50.28 91 ILE A CA 1
ATOM 758 C C . ILE A 1 91 ? -3.243 -1.250 -10.987 1.00 50.28 91 ILE A C 1
ATOM 760 O O . ILE A 1 91 ? -4.090 -1.499 -10.149 1.00 50.28 91 ILE A O 1
ATOM 764 N N . ASP A 1 92 ? -1.955 -1.479 -10.765 1.00 50.47 92 ASP A N 1
ATOM 765 C CA . ASP A 1 92 ? -1.428 -2.088 -9.545 1.00 50.47 92 ASP A CA 1
ATOM 766 C C . ASP A 1 92 ? -1.559 -1.135 -8.349 1.00 50.47 92 ASP A C 1
ATOM 768 O O . ASP A 1 92 ? -2.095 -1.517 -7.311 1.00 50.47 92 ASP A O 1
ATOM 772 N N . VAL A 1 93 ? -1.223 0.150 -8.520 1.00 49.50 93 VAL A N 1
ATOM 773 C CA . VAL A 1 93 ? -1.510 1.189 -7.517 1.00 49.50 93 VAL A CA 1
ATOM 774 C C . VAL A 1 93 ? -3.011 1.250 -7.224 1.00 49.50 93 VAL A C 1
ATOM 776 O O . VAL A 1 93 ? -3.400 1.339 -6.063 1.00 49.50 93 VAL A O 1
ATOM 779 N N . ARG A 1 94 ? -3.872 1.135 -8.243 1.00 47.81 94 ARG A N 1
ATOM 780 C CA . ARG A 1 94 ? -5.335 1.163 -8.092 1.00 47.81 94 ARG A CA 1
ATOM 781 C C . ARG A 1 94 ? -5.915 -0.120 -7.489 1.00 47.81 94 ARG A C 1
ATOM 783 O O . ARG A 1 94 ? -6.846 -0.028 -6.703 1.00 47.81 94 ARG A O 1
ATOM 790 N N . ILE A 1 95 ? -5.392 -1.299 -7.813 1.00 43.19 95 ILE A N 1
ATOM 791 C CA . ILE A 1 95 ? -5.810 -2.589 -7.242 1.00 43.19 95 ILE A CA 1
ATOM 792 C C . ILE A 1 95 ? -5.377 -2.648 -5.779 1.00 43.19 95 ILE A C 1
ATOM 794 O O . ILE A 1 95 ? -6.183 -3.016 -4.930 1.00 43.19 95 ILE A O 1
ATOM 798 N N . ARG A 1 96 ? -4.163 -2.189 -5.448 1.00 41.91 96 ARG A N 1
ATOM 799 C CA . ARG A 1 96 ? -3.722 -2.026 -4.055 1.00 41.91 96 ARG A CA 1
ATOM 800 C C . ARG A 1 96 ? -4.582 -0.998 -3.310 1.00 41.91 96 ARG A C 1
ATOM 802 O O . ARG A 1 96 ? -4.972 -1.264 -2.180 1.00 41.91 96 ARG A O 1
ATOM 809 N N . PHE A 1 97 ? -4.958 0.107 -3.958 1.00 36.31 97 PHE A N 1
ATOM 810 C CA . PHE A 1 97 ? -5.887 1.112 -3.418 1.00 36.31 97 PHE A CA 1
ATOM 811 C C . PHE A 1 97 ? -7.309 0.565 -3.188 1.00 36.31 97 PHE A C 1
ATOM 813 O O . PHE A 1 97 ? -7.969 0.946 -2.228 1.00 36.31 97 PHE A O 1
ATOM 820 N N . LEU A 1 98 ? -7.787 -0.336 -4.052 1.00 36.28 98 LEU A N 1
ATOM 821 C CA . LEU A 1 98 ? -9.126 -0.929 -3.970 1.00 36.28 98 LEU A CA 1
ATOM 822 C C . LEU A 1 98 ? -9.208 -2.095 -2.973 1.00 36.28 98 LEU A C 1
ATOM 824 O O . LEU A 1 98 ? -10.224 -2.240 -2.304 1.00 36.28 98 LEU A O 1
ATOM 828 N N . PHE A 1 99 ? -8.161 -2.917 -2.848 1.00 36.59 99 PHE A N 1
ATOM 829 C CA . PHE A 1 99 ? -8.167 -4.092 -1.963 1.00 36.59 99 PHE A CA 1
ATOM 830 C C . PHE A 1 99 ? -7.641 -3.817 -0.550 1.00 36.59 99 PHE A C 1
ATOM 832 O O . PHE A 1 99 ? -7.988 -4.553 0.371 1.00 36.59 99 PHE A O 1
ATOM 839 N N . GLN A 1 100 ? -6.818 -2.783 -0.354 1.00 36.91 100 GLN A N 1
ATOM 840 C CA . GLN A 1 100 ? -6.249 -2.440 0.959 1.00 36.91 100 GLN A CA 1
ATOM 841 C C . GLN A 1 100 ? -6.814 -1.124 1.525 1.00 36.91 100 GLN A C 1
ATOM 843 O O . GLN A 1 100 ? -6.362 -0.656 2.569 1.00 36.91 100 GLN A O 1
ATOM 848 N N . GLY A 1 101 ? -7.821 -0.545 0.855 1.00 30.22 101 GLY A N 1
ATOM 849 C CA . GLY A 1 101 ? -8.293 0.816 1.095 1.00 30.22 101 GLY A CA 1
ATOM 850 C C . GLY A 1 101 ? -7.251 1.854 0.665 1.00 30.22 101 GLY A C 1
ATOM 851 O O . GLY A 1 101 ? -6.159 1.492 0.213 1.00 30.22 101 GLY A O 1
ATOM 852 N N . PRO A 1 102 ? -7.538 3.159 0.817 1.00 34.56 102 PRO A N 1
ATOM 853 C CA . PRO A 1 102 ? -6.519 4.190 0.747 1.00 34.56 102 PRO A CA 1
ATOM 854 C C . PRO A 1 102 ? -5.530 3.954 1.892 1.00 34.56 102 PRO A C 1
ATOM 856 O O . PRO A 1 102 ? -5.572 4.597 2.942 1.00 34.56 102 PRO A O 1
ATOM 859 N N . ASN A 1 103 ? -4.563 3.070 1.657 1.00 37.28 103 ASN A N 1
ATOM 860 C CA . ASN A 1 103 ? -3.211 3.335 2.071 1.00 37.28 103 ASN A CA 1
ATOM 861 C C . ASN A 1 103 ? -2.924 4.709 1.475 1.00 37.28 103 ASN A C 1
ATOM 863 O O . ASN A 1 103 ? -2.542 4.828 0.311 1.00 37.28 103 ASN A O 1
ATOM 867 N N . TYR A 1 104 ? -3.165 5.769 2.257 1.00 42.47 104 TYR A N 1
ATOM 868 C CA . TYR A 1 104 ? -2.330 6.951 2.175 1.00 42.47 104 TYR A CA 1
ATOM 869 C C . TYR A 1 104 ? -0.950 6.396 1.878 1.00 42.47 104 TYR A C 1
ATOM 871 O O . TYR A 1 104 ? -0.469 5.571 2.661 1.00 42.47 104 TYR A O 1
ATOM 879 N N . ILE A 1 105 ? -0.391 6.724 0.713 1.00 40.50 105 ILE A N 1
ATOM 880 C CA . ILE A 1 105 ? 1.030 6.543 0.464 1.00 40.50 105 ILE A CA 1
ATOM 881 C C . ILE A 1 105 ? 1.657 7.114 1.726 1.00 40.50 105 ILE A C 1
ATOM 883 O O . ILE A 1 105 ? 1.536 8.316 1.968 1.00 40.50 105 ILE A O 1
ATOM 887 N N . ARG A 1 106 ? 2.092 6.227 2.632 1.00 46.06 106 ARG A N 1
ATOM 888 C CA . ARG A 1 106 ? 2.480 6.615 3.980 1.00 46.06 106 ARG A CA 1
ATOM 889 C C . ARG A 1 106 ? 3.720 7.424 3.728 1.00 46.06 106 ARG A C 1
ATOM 891 O O . ARG A 1 106 ? 4.760 6.845 3.435 1.00 46.06 106 ARG A O 1
ATOM 898 N N . SER A 1 107 ? 3.579 8.743 3.751 1.00 43.88 107 SER A N 1
ATOM 899 C CA . SER A 1 107 ? 4.704 9.651 3.750 1.00 43.88 107 SER A CA 1
ATOM 900 C C . SER A 1 107 ? 5.555 9.202 4.923 1.00 43.88 107 SER A C 1
ATOM 902 O O . SER A 1 107 ? 5.164 9.347 6.076 1.00 43.88 107 SER A O 1
ATOM 904 N N . ASN A 1 108 ? 6.622 8.517 4.554 1.00 50.59 108 ASN A N 1
ATOM 905 C CA . ASN A 1 108 ? 7.726 7.992 5.310 1.00 50.59 108 ASN A CA 1
ATOM 906 C C . ASN A 1 108 ? 7.493 7.457 6.747 1.00 50.59 108 ASN A C 1
ATOM 908 O O . ASN A 1 108 ? 7.335 8.209 7.712 1.00 50.59 108 ASN A O 1
ATOM 912 N N . GLN A 1 109 ? 7.597 6.135 6.925 1.00 53.69 109 GLN A N 1
ATOM 913 C CA . GLN A 1 109 ? 7.724 5.520 8.254 1.00 53.69 109 GLN A CA 1
ATOM 914 C C . GLN A 1 109 ? 9.166 5.540 8.798 1.00 53.69 109 GLN A C 1
ATOM 916 O O . GLN A 1 109 ? 9.395 4.957 9.856 1.00 53.69 109 GLN A O 1
ATOM 921 N N . SER A 1 110 ? 10.088 6.292 8.184 1.00 54.03 110 SER A N 1
ATOM 922 C CA . SER A 1 110 ? 11.492 6.407 8.627 1.00 54.03 110 SER A CA 1
ATOM 923 C C . SER A 1 110 ? 11.682 6.922 10.032 1.00 54.03 110 SER A C 1
ATOM 925 O O . SER A 1 110 ? 12.654 6.604 10.709 1.00 54.03 110 SER A O 1
ATOM 927 N N . SER A 1 111 ? 10.692 7.644 10.546 1.00 55.56 111 SER A N 1
ATOM 928 C CA . SER A 1 111 ? 10.670 8.058 11.950 1.00 55.56 111 SER A CA 1
ATOM 929 C C . SER A 1 111 ? 10.218 6.969 12.938 1.00 55.56 111 SER A C 1
ATOM 931 O O . SER A 1 111 ? 10.175 7.233 14.146 1.00 55.56 111 SER A O 1
ATOM 933 N N . LEU A 1 112 ? 9.811 5.794 12.448 1.00 62.25 112 LEU A N 1
ATOM 934 C CA . LEU A 1 112 ? 9.283 4.668 13.227 1.00 62.25 112 LEU A CA 1
ATOM 935 C C . LEU A 1 112 ? 10.178 3.424 13.162 1.00 62.25 112 LEU A C 1
ATOM 937 O O . LEU A 1 112 ? 10.162 2.636 14.105 1.00 62.25 112 LEU A O 1
ATOM 941 N N . HIS A 1 113 ? 10.944 3.243 12.085 1.00 70.12 113 HIS A N 1
ATOM 942 C CA . HIS A 1 113 ? 11.820 2.089 11.887 1.00 70.12 113 HIS A CA 1
ATOM 943 C C . HIS A 1 113 ? 13.280 2.520 11.754 1.00 70.12 113 HIS A C 1
ATOM 945 O O . HIS A 1 113 ? 13.576 3.650 11.385 1.00 70.12 113 HIS A O 1
ATOM 951 N N . SER A 1 114 ? 14.215 1.627 12.090 1.00 83.00 114 SER A N 1
ATOM 952 C CA . SER A 1 114 ? 15.633 1.921 11.880 1.00 83.00 114 SER A CA 1
ATOM 953 C C . SER A 1 114 ? 15.945 1.966 10.385 1.00 83.00 114 SER A C 1
ATOM 955 O O . SER A 1 114 ? 15.389 1.185 9.614 1.00 83.00 114 SER A O 1
ATOM 957 N N . TYR A 1 115 ? 16.894 2.817 9.992 1.00 85.75 115 TYR A N 1
ATOM 958 C CA . TYR A 1 115 ? 17.361 2.941 8.606 1.00 85.75 115 TYR A CA 1
ATOM 959 C C . TYR A 1 115 ? 17.639 1.577 7.950 1.00 85.75 115 TYR A C 1
ATOM 961 O O . TYR A 1 115 ? 17.161 1.285 6.860 1.00 85.75 115 TYR A O 1
ATOM 969 N N . LYS A 1 116 ? 18.320 0.678 8.675 1.00 89.50 116 LYS A N 1
ATOM 970 C CA . LYS A 1 116 ? 18.644 -0.682 8.213 1.00 89.50 116 LYS A CA 1
ATOM 971 C C . LYS A 1 116 ? 17.403 -1.532 7.912 1.00 89.50 116 LYS A C 1
ATOM 973 O O . LYS A 1 116 ? 17.440 -2.397 7.042 1.00 89.50 116 LYS A O 1
ATOM 978 N N . HIS A 1 117 ? 16.320 -1.347 8.664 1.00 88.50 117 HIS A N 1
ATOM 979 C CA . HIS A 1 117 ? 15.063 -2.047 8.409 1.00 88.50 117 HIS A CA 1
ATOM 980 C C . HIS A 1 117 ? 14.380 -1.503 7.149 1.00 88.50 117 HIS A C 1
ATOM 982 O O . HIS A 1 117 ? 13.868 -2.276 6.342 1.00 88.50 117 HIS A O 1
ATOM 988 N N . GLU A 1 118 ? 14.400 -0.187 6.959 1.00 87.75 118 GLU A N 1
ATOM 989 C CA . GLU A 1 118 ? 13.810 0.445 5.779 1.00 87.75 118 GLU A CA 1
ATOM 990 C C . GLU A 1 118 ? 14.571 0.130 4.504 1.00 87.75 118 GLU A C 1
ATOM 992 O O . GLU A 1 118 ? 13.958 -0.136 3.479 1.00 87.75 118 GLU A O 1
ATOM 997 N N . GLU A 1 119 ? 15.895 0.078 4.571 1.00 91.81 119 GLU A N 1
ATOM 998 C CA . GLU A 1 119 ? 16.730 -0.287 3.433 1.00 91.81 119 GLU A CA 1
ATOM 999 C C . GLU A 1 119 ? 16.418 -1.713 2.964 1.00 91.81 119 GLU A C 1
ATOM 1001 O O . GLU A 1 119 ? 16.173 -1.947 1.781 1.00 91.81 119 GLU A O 1
ATOM 1006 N N . LYS A 1 120 ? 16.296 -2.660 3.905 1.00 93.88 120 LYS A N 1
ATOM 1007 C CA . LYS A 1 120 ? 15.838 -4.024 3.601 1.00 93.88 120 LYS A CA 1
ATOM 1008 C C . LYS A 1 120 ? 14.445 -4.042 2.977 1.00 93.88 120 LYS A C 1
ATOM 1010 O O . LYS A 1 120 ? 14.195 -4.826 2.064 1.00 93.88 120 LYS A O 1
ATOM 1015 N N . HIS A 1 121 ? 13.538 -3.199 3.467 1.00 89.06 121 HIS A N 1
ATOM 1016 C CA . HIS A 1 121 ? 12.191 -3.091 2.915 1.00 89.06 121 HIS A CA 1
ATOM 1017 C C . HIS A 1 121 ? 12.215 -2.561 1.474 1.00 89.06 121 HIS A C 1
ATOM 1019 O O . HIS A 1 121 ? 11.595 -3.162 0.600 1.00 89.06 121 HIS A O 1
ATOM 1025 N N . VAL A 1 122 ? 12.982 -1.499 1.207 1.00 89.94 122 VAL A N 1
ATOM 1026 C CA . VAL A 1 122 ? 13.180 -0.927 -0.135 1.00 89.94 122 VAL A CA 1
ATOM 1027 C C . VAL A 1 122 ? 13.737 -1.971 -1.097 1.00 89.94 122 VAL A C 1
ATOM 1029 O O . VAL A 1 122 ? 13.189 -2.151 -2.182 1.00 89.94 122 VAL A O 1
ATOM 1032 N N . GLN A 1 123 ? 14.767 -2.714 -0.687 1.00 95.50 123 GLN A N 1
ATOM 1033 C CA . GLN A 1 123 ? 15.360 -3.780 -1.500 1.00 95.50 123 GLN A CA 1
ATOM 1034 C C . GLN A 1 123 ? 14.355 -4.897 -1.807 1.00 95.50 123 GLN A C 1
ATOM 1036 O O . GLN A 1 123 ? 14.269 -5.376 -2.941 1.00 95.50 123 GLN A O 1
ATOM 1041 N N . GLN A 1 124 ? 13.566 -5.311 -0.813 1.00 95.44 124 GLN A N 1
ATOM 1042 C CA . GLN A 1 124 ? 12.556 -6.346 -1.006 1.00 95.44 124 GLN A CA 1
ATOM 1043 C C . GLN A 1 124 ? 11.435 -5.878 -1.941 1.00 95.44 124 GLN A C 1
ATOM 1045 O O . GLN A 1 124 ? 10.998 -6.635 -2.810 1.00 95.44 124 GLN A O 1
ATOM 1050 N N . GLU A 1 125 ? 10.967 -4.641 -1.783 1.00 89.19 125 GLU A N 1
ATOM 1051 C CA . GLU A 1 125 ? 9.919 -4.073 -2.625 1.00 89.19 125 GLU A CA 1
ATOM 1052 C C . GLU A 1 125 ? 10.399 -3.872 -4.065 1.00 89.19 125 GLU A C 1
ATOM 1054 O O . GLU A 1 125 ? 9.708 -4.280 -5.002 1.00 89.19 125 GLU A O 1
ATOM 1059 N N . HIS A 1 126 ? 11.614 -3.348 -4.240 1.00 94.62 126 HIS A N 1
ATOM 1060 C CA . HIS A 1 126 ? 12.282 -3.246 -5.536 1.00 94.62 126 HIS A CA 1
ATOM 1061 C C . HIS A 1 126 ? 12.331 -4.602 -6.241 1.00 94.62 126 HIS A C 1
ATOM 1063 O O . HIS A 1 126 ? 11.817 -4.742 -7.353 1.00 94.62 126 HIS A O 1
ATOM 1069 N N . LYS A 1 127 ? 12.844 -5.632 -5.557 1.00 96.19 127 LYS A N 1
ATOM 1070 C CA . LYS A 1 127 ? 12.922 -6.999 -6.084 1.00 96.19 127 LYS A CA 1
ATOM 1071 C C . LYS A 1 127 ? 11.548 -7.543 -6.473 1.00 96.19 127 LYS A C 1
ATOM 1073 O O . LYS A 1 127 ? 11.409 -8.163 -7.527 1.00 96.19 127 LYS A O 1
ATOM 1078 N N . ASN A 1 128 ? 10.527 -7.323 -5.646 1.00 93.06 128 ASN A N 1
ATOM 1079 C CA . ASN A 1 128 ? 9.166 -7.783 -5.922 1.00 93.06 128 ASN A CA 1
ATOM 1080 C C . ASN A 1 128 ? 8.604 -7.142 -7.199 1.00 93.06 128 ASN A C 1
ATOM 1082 O O . ASN A 1 128 ? 8.089 -7.854 -8.062 1.00 93.06 128 ASN A O 1
ATOM 1086 N N . ILE A 1 129 ? 8.744 -5.823 -7.343 1.00 87.88 129 ILE A N 1
ATOM 1087 C CA . ILE A 1 129 ? 8.271 -5.080 -8.518 1.00 87.88 129 ILE A CA 1
ATOM 1088 C C . ILE A 1 129 ? 9.046 -5.508 -9.768 1.00 87.88 129 ILE A C 1
ATOM 1090 O O . ILE A 1 129 ? 8.438 -5.839 -10.789 1.00 87.88 129 ILE A O 1
ATOM 1094 N N . MET A 1 130 ? 10.377 -5.577 -9.679 1.00 95.25 130 MET A N 1
ATOM 1095 C CA . MET A 1 130 ? 11.222 -6.013 -10.788 1.00 95.25 130 MET A CA 1
ATOM 1096 C C . MET A 1 130 ? 10.880 -7.429 -11.242 1.00 95.25 130 MET A C 1
ATOM 1098 O O . MET A 1 130 ? 10.796 -7.666 -12.443 1.00 95.25 130 MET A O 1
ATOM 1102 N N . ASN A 1 131 ? 10.611 -8.361 -10.325 1.00 94.25 131 ASN A N 1
ATOM 1103 C CA . ASN A 1 131 ? 10.198 -9.722 -10.676 1.00 94.25 131 ASN A CA 1
ATOM 1104 C C . ASN A 1 131 ? 8.885 -9.759 -11.465 1.00 94.25 131 ASN A C 1
ATOM 1106 O O . ASN A 1 131 ? 8.765 -10.532 -12.413 1.00 94.25 131 ASN A O 1
ATOM 1110 N N . VAL A 1 132 ? 7.895 -8.946 -11.089 1.00 91.06 132 VAL A N 1
ATOM 1111 C CA . VAL A 1 132 ? 6.620 -8.871 -11.818 1.00 91.06 132 VAL A CA 1
ATOM 1112 C C . VAL A 1 132 ? 6.842 -8.305 -13.220 1.00 91.06 132 VAL A C 1
ATOM 1114 O O . VAL A 1 132 ? 6.422 -8.916 -14.203 1.00 91.06 132 VAL A O 1
ATOM 1117 N N . ILE A 1 133 ? 7.553 -7.181 -13.319 1.00 84.31 133 ILE A N 1
ATOM 1118 C CA . ILE A 1 133 ? 7.786 -6.484 -14.588 1.00 84.31 133 ILE A CA 1
ATOM 1119 C C . ILE A 1 133 ? 8.630 -7.337 -15.532 1.00 84.31 133 ILE A C 1
ATOM 1121 O O . ILE A 1 133 ? 8.257 -7.532 -16.682 1.00 84.31 133 ILE A O 1
ATOM 1125 N N . THR A 1 134 ? 9.739 -7.897 -15.055 1.00 91.88 134 THR A N 1
ATOM 1126 C CA . THR A 1 134 ? 10.618 -8.741 -15.879 1.00 91.88 134 THR A CA 1
ATOM 1127 C C . THR A 1 134 ? 9.906 -9.992 -16.373 1.00 91.88 134 THR A C 1
ATOM 1129 O O . THR A 1 134 ? 9.994 -10.293 -17.558 1.00 91.88 134 THR A O 1
ATOM 1132 N N . ARG A 1 135 ? 9.132 -10.686 -15.522 1.00 92.56 135 ARG A N 1
ATOM 1133 C CA . ARG A 1 135 ? 8.318 -11.835 -15.958 1.00 92.56 135 ARG A CA 1
ATOM 1134 C C . ARG A 1 135 ? 7.343 -11.449 -17.064 1.00 92.56 135 ARG A C 1
ATOM 1136 O O . ARG A 1 135 ? 7.213 -12.199 -18.024 1.00 92.56 135 ARG A O 1
ATOM 1143 N N . TYR A 1 136 ? 6.682 -10.302 -16.931 1.00 87.88 136 TYR A N 1
ATOM 1144 C CA . TYR A 1 136 ? 5.762 -9.794 -17.943 1.00 87.88 136 TYR A CA 1
ATOM 1145 C C . TYR A 1 136 ? 6.490 -9.468 -19.257 1.00 87.88 136 TYR A C 1
ATOM 1147 O O . TYR A 1 136 ? 6.110 -9.967 -20.310 1.00 87.88 136 TYR A O 1
ATOM 1155 N N . LEU A 1 137 ? 7.587 -8.707 -19.201 1.00 84.38 137 LEU A N 1
ATOM 1156 C CA . LEU A 1 137 ? 8.355 -8.314 -20.388 1.00 84.38 137 LEU A CA 1
ATOM 1157 C C . LEU A 1 137 ? 8.985 -9.511 -21.117 1.00 84.38 137 LEU A C 1
ATOM 1159 O O . LEU A 1 137 ? 9.043 -9.516 -22.344 1.00 84.38 137 LEU A O 1
ATOM 1163 N N . ILE A 1 138 ? 9.431 -10.531 -20.380 1.00 91.44 138 ILE A N 1
ATOM 1164 C CA . ILE A 1 138 ? 9.976 -11.763 -20.964 1.00 91.44 138 ILE A CA 1
ATOM 1165 C C . ILE A 1 138 ? 8.869 -12.570 -21.651 1.00 91.44 138 ILE A C 1
ATOM 1167 O O . ILE A 1 138 ? 9.076 -13.060 -22.759 1.00 91.44 138 ILE A O 1
ATOM 1171 N N . ARG A 1 139 ? 7.703 -12.720 -21.008 1.00 90.69 139 ARG A N 1
ATOM 1172 C CA . ARG A 1 139 ? 6.601 -13.552 -21.521 1.00 90.69 139 ARG A CA 1
ATOM 1173 C C . ARG A 1 139 ? 5.877 -12.915 -22.700 1.00 90.69 139 ARG A C 1
ATOM 1175 O O . ARG A 1 139 ? 5.690 -13.579 -23.708 1.00 90.69 139 ARG A O 1
ATOM 1182 N N . GLU A 1 140 ? 5.500 -11.648 -22.573 1.00 90.62 140 GLU A N 1
ATOM 1183 C CA . GLU A 1 140 ? 4.617 -10.975 -23.534 1.00 90.62 140 GLU A CA 1
ATOM 1184 C C . GLU A 1 140 ? 5.382 -10.264 -24.654 1.00 90.62 140 GLU A C 1
ATOM 1186 O O . GLU A 1 140 ? 4.848 -10.026 -25.735 1.00 90.62 140 GLU A O 1
ATOM 1191 N N . HIS A 1 141 ? 6.636 -9.884 -24.395 1.00 86.44 141 HIS A N 1
ATOM 1192 C CA . HIS A 1 141 ? 7.413 -9.044 -25.309 1.00 86.44 141 HIS A CA 1
ATOM 1193 C C . HIS A 1 141 ? 8.779 -9.633 -25.675 1.00 86.44 141 HIS A C 1
ATOM 1195 O O . HIS A 1 141 ? 9.521 -8.994 -26.420 1.00 86.44 141 HIS A O 1
ATOM 1201 N N . HIS A 1 142 ? 9.121 -10.823 -25.164 1.00 92.44 142 HIS A N 1
ATOM 1202 C CA . HIS A 1 142 ? 10.394 -11.513 -25.411 1.00 92.44 142 HIS A CA 1
ATOM 1203 C C . HIS A 1 142 ? 11.638 -10.635 -25.193 1.00 92.44 142 HIS A C 1
ATOM 1205 O O . HIS A 1 142 ? 12.675 -10.830 -25.827 1.00 92.44 142 HIS A O 1
ATOM 1211 N N . ILE A 1 143 ? 11.552 -9.655 -24.288 1.00 88.75 143 ILE A N 1
ATOM 1212 C CA . ILE A 1 143 ? 12.674 -8.766 -23.985 1.00 88.75 143 ILE A CA 1
ATOM 1213 C C . ILE A 1 143 ? 13.647 -9.523 -23.072 1.00 88.75 143 ILE A C 1
ATOM 1215 O O . ILE A 1 143 ? 13.236 -9.971 -21.997 1.00 88.75 143 ILE A O 1
ATOM 1219 N N . PRO A 1 144 ? 14.931 -9.666 -23.448 1.00 92.56 144 PRO A N 1
ATOM 1220 C CA . PRO A 1 144 ? 15.903 -10.349 -22.608 1.00 92.56 144 PRO A CA 1
ATOM 1221 C C . PRO A 1 144 ? 16.170 -9.545 -21.333 1.00 92.56 144 PRO A C 1
ATOM 1223 O O . PRO A 1 144 ? 16.211 -8.316 -21.359 1.00 92.56 144 PRO A O 1
ATOM 1226 N N . LEU A 1 145 ? 16.424 -10.237 -20.219 1.00 90.81 145 LEU A N 1
ATOM 1227 C CA . LEU A 1 145 ? 16.708 -9.607 -18.921 1.00 90.81 145 LEU A CA 1
ATOM 1228 C C . LEU A 1 145 ? 17.917 -8.654 -18.974 1.00 90.81 145 LEU A C 1
ATOM 1230 O O . LEU A 1 145 ? 17.986 -7.684 -18.225 1.00 90.81 145 LEU A O 1
ATOM 1234 N N . THR A 1 146 ? 18.857 -8.924 -19.880 1.00 92.44 146 THR A N 1
ATOM 1235 C CA . THR A 1 146 ? 20.067 -8.128 -20.113 1.00 92.44 146 THR A CA 1
ATOM 1236 C C . THR A 1 146 ? 19.815 -6.845 -20.906 1.00 92.44 146 THR A C 1
ATOM 1238 O O . THR A 1 146 ? 20.745 -6.059 -21.091 1.00 92.44 146 THR A O 1
ATOM 1241 N N . ALA A 1 147 ? 18.585 -6.602 -21.375 1.00 91.75 147 ALA A N 1
ATOM 1242 C CA . ALA A 1 147 ? 18.253 -5.394 -22.113 1.00 91.75 147 ALA A CA 1
ATOM 1243 C C . ALA A 1 147 ? 18.537 -4.144 -21.267 1.00 91.75 147 ALA A C 1
ATOM 1245 O O . ALA A 1 147 ? 18.112 -4.034 -20.113 1.00 91.75 147 ALA A O 1
ATOM 1246 N N . THR A 1 148 ? 19.221 -3.167 -21.866 1.00 93.62 148 THR A N 1
ATOM 1247 C CA . THR A 1 148 ? 19.608 -1.908 -21.206 1.00 93.62 148 THR A CA 1
ATOM 1248 C C . THR A 1 148 ? 18.416 -1.189 -20.583 1.00 93.62 148 THR A C 1
ATOM 1250 O O . THR A 1 148 ? 18.533 -0.674 -19.475 1.00 93.62 148 THR A O 1
ATOM 1253 N N . ILE A 1 149 ? 17.249 -1.253 -21.230 1.00 85.44 149 ILE A N 1
ATOM 1254 C CA . ILE A 1 149 ? 15.999 -0.666 -20.740 1.00 85.44 149 ILE A CA 1
ATOM 1255 C C . ILE A 1 149 ? 15.557 -1.229 -19.380 1.00 85.44 149 ILE A C 1
ATOM 1257 O O . ILE A 1 149 ? 15.084 -0.477 -18.533 1.00 85.44 149 ILE A O 1
ATOM 1261 N N . ILE A 1 150 ? 15.738 -2.534 -19.133 1.00 87.44 150 ILE A N 1
ATOM 1262 C CA . ILE A 1 150 ? 15.367 -3.169 -17.858 1.00 87.44 150 ILE A CA 1
ATOM 1263 C C . ILE A 1 150 ? 16.315 -2.697 -16.757 1.00 87.44 150 ILE A C 1
ATOM 1265 O O . ILE A 1 150 ? 15.876 -2.406 -15.645 1.00 87.44 150 ILE A O 1
ATOM 1269 N N . ARG A 1 151 ? 17.608 -2.569 -17.075 1.00 93.62 151 ARG A N 1
ATOM 1270 C CA . ARG A 1 151 ? 18.619 -2.057 -16.144 1.00 93.62 151 ARG A CA 1
ATOM 1271 C C . ARG A 1 151 ? 18.362 -0.596 -15.777 1.00 93.62 151 ARG A C 1
ATOM 1273 O O . ARG A 1 151 ? 18.366 -0.267 -14.595 1.00 93.62 151 ARG A O 1
ATOM 1280 N N . GLU A 1 152 ? 18.108 0.259 -16.765 1.00 91.12 152 GLU A N 1
ATOM 1281 C CA . GLU A 1 152 ? 17.784 1.676 -16.548 1.00 91.12 152 GLU A CA 1
ATOM 1282 C C . GLU A 1 152 ? 16.510 1.828 -15.714 1.00 91.12 152 GLU A C 1
ATOM 1284 O O . GLU A 1 152 ? 16.483 2.571 -14.733 1.00 91.12 152 GLU A O 1
ATOM 1289 N N . PHE A 1 153 ? 15.468 1.063 -16.044 1.00 87.94 153 PHE A N 1
ATOM 1290 C CA . PHE A 1 153 ? 14.238 1.041 -15.263 1.00 87.94 153 PHE A CA 1
ATOM 1291 C C . PHE A 1 153 ? 14.489 0.603 -13.813 1.00 87.94 153 PHE A C 1
ATOM 1293 O O . PHE A 1 153 ? 14.020 1.261 -12.886 1.00 87.94 153 PHE A O 1
ATOM 1300 N N . SER A 1 154 ? 15.269 -0.462 -13.607 1.00 94.06 154 SER A N 1
ATOM 1301 C CA . SER A 1 154 ? 15.642 -0.952 -12.277 1.00 94.06 154 SER A CA 1
ATOM 1302 C C . SER A 1 154 ? 16.322 0.128 -11.436 1.00 94.06 154 SER A C 1
ATOM 1304 O O . SER A 1 154 ? 15.960 0.310 -10.275 1.00 94.06 154 SER A O 1
ATOM 1306 N N . GLN A 1 155 ? 17.272 0.863 -12.019 1.00 95.31 155 GLN A N 1
ATOM 1307 C CA . GLN A 1 155 ? 17.993 1.948 -11.343 1.00 95.31 155 GLN A CA 1
ATOM 1308 C C . GLN A 1 155 ? 17.070 3.127 -11.004 1.00 95.31 155 GLN A C 1
ATOM 1310 O O . GLN A 1 155 ? 17.120 3.675 -9.900 1.00 95.31 155 GLN A O 1
ATOM 1315 N N . HIS A 1 156 ? 16.189 3.511 -11.932 1.00 89.94 156 HIS A N 1
ATOM 1316 C CA . HIS A 1 156 ? 15.205 4.567 -11.690 1.00 89.94 156 HIS A CA 1
ATOM 1317 C C . HIS A 1 156 ? 14.195 4.187 -10.606 1.00 89.94 156 HIS A C 1
ATOM 1319 O O . HIS A 1 156 ? 13.846 5.028 -9.773 1.00 89.94 156 HIS A O 1
ATOM 1325 N N . LEU A 1 157 ? 13.749 2.931 -10.593 1.00 88.31 157 LEU A N 1
ATOM 1326 C CA . LEU A 1 157 ? 12.855 2.407 -9.570 1.00 88.31 157 LEU A CA 1
ATOM 1327 C C . LEU A 1 157 ? 13.525 2.445 -8.196 1.00 88.31 157 LEU A C 1
ATOM 1329 O O . LEU A 1 157 ? 12.941 2.968 -7.253 1.00 88.31 157 LEU A O 1
ATOM 1333 N N . GLU A 1 158 ? 14.756 1.946 -8.093 1.00 92.81 158 GLU A N 1
ATOM 1334 C CA . GLU A 1 158 ? 15.534 1.954 -6.851 1.00 92.81 158 GLU A CA 1
ATOM 1335 C C . GLU A 1 158 ? 15.722 3.375 -6.317 1.00 92.81 158 GLU A C 1
ATOM 1337 O O . GLU A 1 158 ? 15.410 3.649 -5.160 1.00 92.81 158 GLU A O 1
ATOM 1342 N N . THR A 1 159 ? 16.122 4.307 -7.187 1.00 89.50 159 THR A N 1
ATOM 1343 C CA . THR A 1 159 ? 16.278 5.725 -6.833 1.00 89.50 159 THR A CA 1
ATOM 1344 C C . THR A 1 159 ? 14.965 6.319 -6.325 1.00 89.50 159 THR A C 1
ATOM 1346 O O . THR A 1 159 ? 14.953 7.035 -5.326 1.00 89.50 159 THR A O 1
ATOM 1349 N N . SER A 1 160 ? 13.848 6.006 -6.986 1.00 84.31 160 SER A N 1
ATOM 1350 C CA . SER A 1 160 ? 12.524 6.516 -6.612 1.00 84.31 160 SER A CA 1
ATOM 1351 C C . SER A 1 160 ? 12.061 5.959 -5.267 1.00 84.31 160 SER A C 1
ATOM 1353 O O . SER A 1 160 ? 11.575 6.715 -4.428 1.00 84.31 160 SER A O 1
ATOM 1355 N N . LEU A 1 161 ? 12.258 4.658 -5.025 1.00 85.25 161 LEU A N 1
ATOM 1356 C CA . LEU A 1 161 ? 11.953 4.028 -3.741 1.00 85.25 161 LEU A CA 1
ATOM 1357 C C . LEU A 1 161 ? 12.835 4.615 -2.635 1.00 85.25 161 LEU A C 1
ATOM 1359 O O . LEU A 1 161 ? 12.320 5.014 -1.595 1.00 85.25 161 LEU A O 1
ATOM 1363 N N . HIS A 1 162 ? 14.138 4.773 -2.867 1.00 89.12 162 HIS A N 1
ATOM 1364 C CA . HIS A 1 162 ? 15.018 5.434 -1.907 1.00 89.12 162 HIS A CA 1
ATOM 1365 C C . HIS A 1 162 ? 14.573 6.862 -1.609 1.00 89.12 162 HIS A C 1
ATOM 1367 O O . HIS A 1 162 ? 14.510 7.240 -0.447 1.00 89.12 162 HIS A O 1
ATOM 1373 N N . GLN A 1 163 ? 14.209 7.660 -2.610 1.00 83.88 163 GLN A N 1
ATOM 1374 C CA . GLN A 1 163 ? 13.685 9.004 -2.363 1.00 83.88 163 GLN A CA 1
ATOM 1375 C C . GLN A 1 163 ? 12.400 8.954 -1.528 1.00 83.88 163 GLN A C 1
ATOM 1377 O O . GLN A 1 163 ? 12.250 9.685 -0.554 1.00 83.88 163 GLN A O 1
ATOM 1382 N N . GLN A 1 164 ? 11.485 8.049 -1.850 1.00 80.88 164 GLN A N 1
ATOM 1383 C CA . GLN A 1 164 ? 10.207 7.950 -1.158 1.00 80.88 164 GLN A CA 1
ATOM 1384 C C . GLN A 1 164 ? 10.340 7.480 0.301 1.00 80.88 164 GLN A C 1
ATOM 1386 O O . GLN A 1 164 ? 9.641 7.999 1.175 1.00 80.88 164 GLN A O 1
ATOM 1391 N N . TYR A 1 165 ? 11.230 6.523 0.565 1.00 81.94 165 TYR A N 1
ATOM 1392 C CA . TYR A 1 165 ? 11.417 5.909 1.881 1.00 81.94 165 TYR A CA 1
ATOM 1393 C C . TYR A 1 165 ? 12.531 6.554 2.712 1.00 81.94 165 TYR A C 1
ATOM 1395 O O . TYR A 1 165 ? 12.487 6.505 3.930 1.00 81.94 165 TYR A O 1
ATOM 1403 N N . MET A 1 166 ? 13.519 7.211 2.110 1.00 82.88 166 MET A N 1
ATOM 1404 C CA . MET A 1 166 ? 14.680 7.730 2.852 1.00 82.88 166 MET A CA 1
ATOM 1405 C C . MET A 1 166 ? 14.680 9.246 3.011 1.00 82.88 166 MET A C 1
ATOM 1407 O O . MET A 1 166 ? 15.420 9.750 3.852 1.00 82.88 166 MET A O 1
ATOM 1411 N N . ILE A 1 167 ? 13.866 10.000 2.257 1.00 83.38 167 ILE A N 1
ATOM 1412 C CA . ILE A 1 167 ? 13.813 11.459 2.430 1.00 83.38 167 ILE A CA 1
ATOM 1413 C C . ILE A 1 167 ? 13.235 11.782 3.814 1.00 83.38 167 ILE A C 1
ATOM 1415 O O . ILE A 1 167 ? 12.058 11.493 4.061 1.00 83.38 167 ILE A O 1
ATOM 1419 N N . PRO A 1 168 ? 14.010 12.407 4.719 1.00 77.50 168 PRO A N 1
ATOM 1420 C CA . PRO A 1 168 ? 13.537 12.707 6.059 1.00 77.50 168 PRO A CA 1
ATOM 1421 C C . PRO A 1 168 ? 12.302 13.604 5.985 1.00 77.50 168 PRO A C 1
ATOM 1423 O O . PRO A 1 168 ? 12.266 14.609 5.272 1.00 77.50 168 PRO A O 1
ATOM 1426 N N . LEU A 1 169 ? 11.263 13.235 6.729 1.00 75.88 169 LEU A N 1
ATOM 1427 C CA . LEU A 1 169 ? 10.071 14.065 6.830 1.00 75.88 169 LEU A CA 1
ATOM 1428 C C . LEU A 1 169 ? 10.362 15.316 7.644 1.00 75.88 169 LEU A C 1
ATOM 1430 O O . LEU A 1 169 ? 11.126 15.294 8.610 1.00 75.88 169 LEU A O 1
ATOM 1434 N N . SER A 1 170 ? 9.638 16.389 7.329 1.00 82.88 170 SER A N 1
ATOM 1435 C CA . SER A 1 170 ? 9.575 17.527 8.235 1.00 82.88 170 SER A CA 1
ATOM 1436 C C . SER A 1 170 ? 9.060 17.074 9.605 1.00 82.88 170 SER A C 1
ATOM 1438 O O . SER A 1 170 ? 8.145 16.248 9.713 1.00 82.88 170 SER A O 1
ATOM 1440 N N . TYR A 1 171 ? 9.620 17.651 10.667 1.00 82.94 171 TYR A N 1
ATOM 1441 C CA . TYR A 1 171 ? 9.204 17.373 12.043 1.00 82.94 171 TYR A CA 1
ATOM 1442 C C . TYR A 1 171 ? 7.681 17.504 12.234 1.00 82.94 171 TYR A C 1
ATOM 1444 O O . TYR A 1 171 ? 7.050 16.676 12.892 1.00 82.94 171 TYR A O 1
ATOM 1452 N N . LEU A 1 172 ? 7.066 18.499 11.583 1.00 84.50 172 LEU A N 1
ATOM 1453 C CA . LEU A 1 172 ? 5.619 18.717 11.602 1.00 84.50 172 LEU A CA 1
ATOM 1454 C C . LEU A 1 172 ? 4.833 17.519 11.042 1.00 84.50 172 LEU A C 1
ATOM 1456 O O . LEU A 1 172 ? 3.823 17.121 11.626 1.00 84.50 172 LEU A O 1
ATOM 1460 N N . ASN A 1 173 ? 5.291 16.930 9.936 1.00 78.56 173 ASN A N 1
ATOM 1461 C CA . ASN A 1 173 ? 4.650 15.761 9.332 1.00 78.56 173 ASN A CA 1
ATOM 1462 C C . ASN A 1 173 ? 4.806 14.521 10.216 1.00 78.56 173 ASN A C 1
ATOM 1464 O O . ASN A 1 173 ? 3.840 13.780 10.400 1.00 78.56 173 ASN A O 1
ATOM 1468 N N . ILE A 1 174 ? 5.979 14.332 10.828 1.00 79.56 174 ILE A N 1
ATOM 1469 C CA . ILE A 1 174 ? 6.217 13.245 11.791 1.00 79.56 174 ILE A CA 1
ATOM 1470 C C . ILE A 1 174 ? 5.253 13.373 12.974 1.00 79.56 174 ILE A C 1
ATOM 1472 O O . ILE A 1 174 ? 4.580 12.409 13.345 1.00 79.56 174 ILE A O 1
ATOM 1476 N N . TYR A 1 175 ? 5.147 14.571 13.553 1.00 83.81 175 TYR A N 1
ATOM 1477 C CA . TYR A 1 175 ? 4.254 14.835 14.677 1.00 83.81 175 TYR A CA 1
ATOM 1478 C C . TYR A 1 175 ? 2.785 14.543 14.331 1.00 83.81 175 TYR A C 1
ATOM 1480 O O . TYR A 1 175 ? 2.106 13.832 15.078 1.00 83.81 175 TYR A O 1
ATOM 1488 N N . ARG A 1 176 ? 2.301 15.034 13.180 1.00 82.88 176 ARG A N 1
ATOM 1489 C CA . ARG A 1 176 ? 0.932 14.775 12.695 1.00 82.88 176 ARG A CA 1
ATOM 1490 C C . ARG A 1 176 ? 0.671 13.283 12.508 1.00 82.88 176 ARG A C 1
ATOM 1492 O O . ARG A 1 176 ? -0.286 12.766 13.077 1.00 82.88 176 ARG A O 1
ATOM 1499 N N . THR A 1 177 ? 1.580 12.587 11.828 1.00 77.62 177 THR A N 1
ATOM 1500 C CA . THR A 1 177 ? 1.487 11.141 11.577 1.00 77.62 177 THR A CA 1
ATOM 1501 C C . THR A 1 177 ? 1.410 10.351 12.883 1.00 77.62 177 THR A C 1
ATOM 1503 O O . THR A 1 177 ? 0.571 9.467 13.038 1.00 77.62 177 THR A O 1
ATOM 1506 N N . ARG A 1 178 ? 2.233 10.701 13.880 1.00 81.19 178 ARG A N 1
ATOM 1507 C CA . ARG A 1 178 ? 2.194 10.066 15.208 1.00 81.19 178 ARG A CA 1
ATOM 1508 C C . ARG A 1 178 ? 0.869 10.315 15.929 1.00 81.19 178 ARG A C 1
ATOM 1510 O O . ARG A 1 178 ? 0.349 9.404 16.574 1.00 81.19 178 ARG A O 1
ATOM 1517 N N . LYS A 1 179 ? 0.315 11.528 15.838 1.00 83.50 179 LYS A N 1
ATOM 1518 C CA . LYS A 1 179 ? -0.980 11.874 16.445 1.00 83.50 179 LYS A CA 1
ATOM 1519 C C . LYS A 1 179 ? -2.124 11.083 15.804 1.00 83.50 179 LYS A C 1
ATOM 1521 O O . LYS A 1 179 ? -2.930 10.497 16.525 1.00 83.50 179 LYS A O 1
ATOM 1526 N N . GLU A 1 180 ? -2.157 11.021 14.477 1.00 80.69 180 GLU A N 1
ATOM 1527 C CA . GLU A 1 180 ? -3.142 10.244 13.716 1.00 80.69 180 GLU A CA 1
ATOM 1528 C C . GLU A 1 180 ? -3.030 8.750 14.016 1.00 80.69 180 GLU A C 1
ATOM 1530 O O . GLU A 1 180 ? -4.031 8.101 14.309 1.00 80.69 180 GLU A O 1
ATOM 1535 N N . PHE A 1 181 ? -1.811 8.209 14.060 1.00 79.75 181 PHE A N 1
ATOM 1536 C CA . PHE A 1 181 ? -1.582 6.810 14.407 1.00 79.75 181 PHE A CA 1
ATOM 1537 C C . PHE A 1 181 ? -2.123 6.459 15.800 1.00 79.75 181 PHE A C 1
ATOM 1539 O O . PHE A 1 181 ? -2.813 5.451 15.963 1.00 79.75 181 PHE A O 1
ATOM 1546 N N . LYS A 1 182 ? -1.861 7.304 16.808 1.00 82.50 182 LYS A N 1
ATOM 1547 C CA . LYS A 1 182 ? -2.407 7.120 18.164 1.00 82.50 182 LYS A CA 1
ATOM 1548 C C . LYS A 1 182 ? -3.936 7.158 18.173 1.00 82.50 182 LYS A C 1
ATOM 1550 O O . LYS A 1 182 ? -4.556 6.346 18.859 1.00 82.50 182 LYS A O 1
ATOM 1555 N N . LEU A 1 183 ? -4.542 8.065 17.406 1.00 83.00 183 LEU A N 1
ATOM 1556 C CA . LEU A 1 183 ? -5.995 8.152 17.270 1.00 83.00 183 LEU A CA 1
ATOM 1557 C C . LEU A 1 183 ? -6.573 6.873 16.648 1.00 83.00 183 LEU A C 1
ATOM 1559 O O . LEU A 1 183 ? -7.480 6.277 17.226 1.00 83.00 183 LEU A O 1
ATOM 1563 N N . VAL A 1 184 ? -6.006 6.409 15.531 1.00 82.44 184 VAL A N 1
ATOM 1564 C CA . VAL A 1 184 ? -6.422 5.168 14.858 1.00 82.44 184 VAL A CA 1
ATOM 1565 C C . VAL A 1 184 ? -6.298 3.973 15.801 1.00 82.44 184 VAL A C 1
ATOM 1567 O O . VAL A 1 184 ? -7.241 3.194 15.923 1.00 82.44 184 VAL A O 1
ATOM 1570 N N . LYS A 1 185 ? -5.183 3.847 16.531 1.00 83.19 185 LYS A N 1
ATOM 1571 C CA . LYS A 1 185 ? -4.996 2.775 17.521 1.00 83.19 185 LYS A CA 1
ATOM 1572 C C . LYS A 1 185 ? -6.020 2.828 18.651 1.00 83.19 185 LYS A C 1
ATOM 1574 O O . LYS A 1 185 ? -6.537 1.787 19.044 1.00 83.19 185 LYS A O 1
ATOM 1579 N N . SER A 1 186 ? -6.348 4.022 19.139 1.00 89.62 186 SER A N 1
ATOM 1580 C CA . SER A 1 186 ? -7.390 4.214 20.153 1.00 89.62 186 SER A CA 1
ATOM 1581 C C . SER A 1 186 ? -8.769 3.786 19.641 1.00 89.62 186 SER A C 1
ATOM 1583 O O . SER A 1 186 ? -9.482 3.059 20.333 1.00 89.62 186 SER A O 1
ATOM 1585 N N . ILE A 1 187 ? -9.127 4.164 18.408 1.00 83.81 187 ILE A N 1
ATOM 1586 C CA . ILE A 1 187 ? -10.381 3.744 17.764 1.00 83.81 187 ILE A CA 1
ATOM 1587 C C . ILE A 1 187 ? -10.411 2.219 17.608 1.00 83.81 187 ILE A C 1
ATOM 1589 O O . ILE A 1 187 ? -11.366 1.588 18.053 1.00 83.81 187 ILE A O 1
ATOM 1593 N N . GLN A 1 188 ? -9.351 1.618 17.057 1.00 86.62 188 GLN A N 1
ATOM 1594 C CA . GLN A 1 188 ? -9.232 0.164 16.898 1.00 86.62 188 GLN A CA 1
ATOM 1595 C C . GLN A 1 188 ? -9.409 -0.569 18.229 1.00 86.62 188 GLN A C 1
ATOM 1597 O O . GLN A 1 188 ? -10.214 -1.492 18.319 1.00 86.62 188 GLN A O 1
ATOM 1602 N N . HIS A 1 189 ? -8.714 -0.121 19.276 1.00 92.94 189 HIS A N 1
ATOM 1603 C CA . HIS A 1 189 ? -8.811 -0.721 20.602 1.00 92.94 189 HIS A CA 1
ATOM 1604 C C . HIS A 1 189 ? -10.236 -0.633 21.173 1.00 92.94 189 HIS A C 1
ATOM 1606 O O . HIS A 1 189 ? -10.752 -1.612 21.709 1.00 92.94 189 HIS A O 1
ATOM 1612 N N . ARG A 1 190 ? -10.907 0.518 21.026 1.00 94.06 190 ARG A N 1
ATOM 1613 C CA . ARG A 1 190 ? -12.297 0.702 21.480 1.00 94.06 190 ARG A CA 1
ATOM 1614 C C . ARG A 1 190 ? -13.285 -0.180 20.720 1.00 94.06 190 ARG A C 1
ATOM 1616 O O . ARG A 1 190 ? -14.197 -0.717 21.346 1.00 94.06 190 ARG A O 1
ATOM 1623 N N . LEU A 1 191 ? -13.107 -0.324 19.406 1.00 90.81 191 LEU A N 1
ATOM 1624 C CA . LEU A 1 191 ? -13.931 -1.198 18.569 1.00 90.81 191 LEU A CA 1
ATOM 1625 C C . LEU A 1 191 ? -13.757 -2.664 18.983 1.00 90.81 191 LEU A C 1
ATOM 1627 O O . LEU A 1 191 ? -14.746 -3.333 19.265 1.00 90.81 191 LEU A O 1
ATOM 1631 N N . GLN A 1 192 ? -12.510 -3.124 19.126 1.00 91.50 192 GLN A N 1
ATOM 1632 C CA . GLN A 1 192 ? -12.188 -4.491 19.548 1.00 91.50 192 GLN A CA 1
ATOM 1633 C C . GLN A 1 192 ? -12.735 -4.815 20.940 1.00 91.50 192 GLN A C 1
ATOM 1635 O O . GLN A 1 192 ? -13.405 -5.825 21.110 1.00 91.50 192 GLN A O 1
ATOM 1640 N N . LYS A 1 193 ? -12.529 -3.930 21.926 1.00 96.56 193 LYS A N 1
ATOM 1641 C CA . LYS A 1 193 ? -13.002 -4.134 23.308 1.00 96.56 193 LYS A CA 1
ATOM 1642 C C . LYS A 1 193 ? -14.517 -4.348 23.401 1.00 96.56 193 LYS A C 1
ATOM 1644 O O . LYS A 1 193 ? -14.998 -4.946 24.356 1.00 96.56 193 LYS A O 1
ATOM 1649 N N . ARG A 1 194 ? -15.272 -3.808 22.447 1.00 95.81 194 ARG A N 1
ATOM 1650 C CA . ARG A 1 194 ? -16.736 -3.828 22.435 1.00 95.81 194 ARG A CA 1
ATOM 1651 C C . ARG A 1 194 ? -17.319 -4.689 21.303 1.00 95.81 194 ARG A C 1
ATOM 1653 O O . ARG A 1 194 ? -18.519 -4.609 21.068 1.00 95.81 194 ARG A O 1
ATOM 1660 N N . ASN A 1 195 ? -16.495 -5.478 20.607 1.00 95.88 195 ASN A N 1
ATOM 1661 C CA . ASN A 1 195 ? -16.898 -6.305 19.463 1.00 95.88 195 ASN A CA 1
ATOM 1662 C C . ASN A 1 195 ? -17.640 -5.519 18.363 1.00 95.88 195 ASN A C 1
ATOM 1664 O O . ASN A 1 195 ? -18.594 -6.008 17.762 1.00 95.88 195 ASN A O 1
ATOM 1668 N N . TYR A 1 196 ? -17.211 -4.283 18.094 1.00 95.38 196 TYR A N 1
ATOM 1669 C CA . TYR A 1 196 ? -17.714 -3.493 16.969 1.00 95.38 196 TYR A CA 1
ATOM 1670 C C . TYR A 1 196 ? -16.818 -3.643 15.741 1.00 95.38 196 TYR A C 1
ATOM 1672 O O . TYR A 1 196 ? -15.592 -3.697 15.835 1.00 95.38 196 TYR A O 1
ATOM 1680 N N . ILE A 1 197 ? -17.452 -3.622 14.574 1.00 89.50 197 ILE A N 1
ATOM 1681 C CA . ILE A 1 197 ? -16.817 -3.593 13.262 1.00 89.50 197 ILE A CA 1
ATOM 1682 C C . ILE A 1 197 ? -17.139 -2.251 12.607 1.00 89.50 197 ILE A C 1
ATOM 1684 O O . ILE A 1 197 ? -18.306 -1.871 12.489 1.00 89.50 197 ILE A O 1
ATOM 1688 N N . LEU A 1 198 ? -16.093 -1.558 12.161 1.00 89.94 198 LEU A N 1
ATOM 1689 C CA . LEU A 1 198 ? -16.176 -0.420 11.251 1.00 89.94 198 LEU A CA 1
ATOM 1690 C C . LEU A 1 198 ? -16.024 -0.957 9.824 1.00 89.94 198 LEU A C 1
ATOM 1692 O O . LEU A 1 198 ? -14.997 -1.556 9.507 1.00 89.94 198 LEU A O 1
ATOM 1696 N N . ARG A 1 199 ? -17.033 -0.768 8.973 1.00 87.25 199 ARG A N 1
ATOM 1697 C CA . ARG A 1 199 ? -17.026 -1.250 7.585 1.00 87.25 199 ARG A CA 1
ATOM 1698 C C . ARG A 1 199 ? -17.507 -0.160 6.638 1.00 87.25 199 ARG A C 1
ATOM 1700 O O . ARG A 1 199 ? -18.464 0.540 6.947 1.00 87.25 199 ARG A O 1
ATOM 1707 N N . GLU A 1 200 ? -16.871 -0.041 5.481 1.00 88.88 200 GLU A N 1
ATOM 1708 C CA . GLU A 1 200 ? -17.364 0.798 4.390 1.00 88.88 200 GLU A CA 1
ATOM 1709 C C . GLU A 1 200 ? -18.574 0.138 3.715 1.00 88.88 200 GLU A C 1
ATOM 1711 O O . GLU A 1 200 ? -18.578 -1.066 3.436 1.00 88.88 200 GLU A O 1
ATOM 1716 N N . THR A 1 201 ? -19.626 0.918 3.494 1.00 84.12 201 THR A N 1
ATOM 1717 C CA . THR A 1 201 ? -20.828 0.456 2.799 1.00 84.12 201 THR A CA 1
ATOM 1718 C C . THR A 1 201 ? -20.630 0.536 1.288 1.00 84.12 201 THR A C 1
ATOM 1720 O O . THR A 1 201 ? -20.147 1.530 0.753 1.00 84.12 201 THR A O 1
ATOM 1723 N N . ASP A 1 202 ? -21.040 -0.522 0.596 1.00 80.62 202 ASP A N 1
ATOM 1724 C CA . ASP A 1 202 ? -20.899 -0.711 -0.850 1.00 80.62 202 ASP A CA 1
ATOM 1725 C C . ASP A 1 202 ? -21.610 0.363 -1.688 1.00 80.62 202 ASP A C 1
ATOM 1727 O O . ASP A 1 202 ? -21.144 0.712 -2.770 1.00 80.62 202 ASP A O 1
ATOM 1731 N N . LYS A 1 203 ? -22.737 0.891 -1.198 1.00 82.12 203 LYS A N 1
ATOM 1732 C CA . LYS A 1 203 ? -23.595 1.806 -1.968 1.00 82.12 203 LYS A CA 1
ATOM 1733 C C . LYS A 1 203 ? -23.305 3.289 -1.770 1.00 82.12 203 LYS A C 1
ATOM 1735 O O . LYS A 1 203 ? -23.543 4.061 -2.692 1.00 82.12 203 LYS A O 1
ATOM 1740 N N . SER A 1 204 ? -22.862 3.707 -0.586 1.00 81.69 204 SER A N 1
ATOM 1741 C CA . SER A 1 204 ? -22.707 5.135 -0.267 1.00 81.69 204 SER A CA 1
ATOM 1742 C C . SER A 1 204 ? -21.273 5.549 0.046 1.00 81.69 204 SER A C 1
ATOM 1744 O O . SER A 1 204 ? -21.023 6.745 0.183 1.00 81.69 204 SER A O 1
ATOM 1746 N N . GLY A 1 205 ? -20.340 4.598 0.185 1.00 80.88 205 GLY A N 1
ATOM 1747 C CA . GLY A 1 205 ? -18.985 4.889 0.665 1.00 80.88 205 GLY A CA 1
ATOM 1748 C C . GLY A 1 205 ? -18.968 5.446 2.096 1.00 80.88 205 GLY A C 1
ATOM 1749 O O . GLY A 1 205 ? -17.969 6.000 2.545 1.00 80.88 205 GLY A O 1
ATOM 1750 N N . ILE A 1 206 ? -20.090 5.349 2.823 1.00 84.56 206 ILE A N 1
ATOM 1751 C CA . ILE A 1 206 ? -20.186 5.773 4.221 1.00 84.56 206 ILE A CA 1
ATOM 1752 C C . ILE A 1 206 ? -19.705 4.619 5.097 1.00 84.56 206 ILE A C 1
ATOM 1754 O O . ILE A 1 206 ? -20.013 3.452 4.837 1.00 84.56 206 ILE A O 1
ATOM 1758 N N . PHE A 1 207 ? -18.982 4.939 6.166 1.00 85.88 207 PHE A N 1
ATOM 1759 C CA . PHE A 1 207 ? -18.603 3.956 7.170 1.00 85.88 207 PHE A CA 1
ATOM 1760 C C . PHE A 1 207 ? -19.761 3.664 8.125 1.00 85.88 207 PHE A C 1
ATOM 1762 O O . PHE A 1 207 ? -20.324 4.567 8.738 1.00 85.88 207 PHE A O 1
ATOM 1769 N N . HIS A 1 208 ? -20.079 2.385 8.291 1.00 90.62 208 HIS A N 1
ATOM 1770 C CA . HIS A 1 208 ? -21.034 1.897 9.274 1.00 90.62 208 HIS A CA 1
ATOM 1771 C C . HIS A 1 208 ? -20.300 1.212 10.433 1.00 90.62 208 HIS A C 1
ATOM 1773 O O . HIS A 1 208 ? -19.424 0.367 10.218 1.00 90.62 208 HIS A O 1
ATOM 1779 N N . ILE A 1 209 ? -20.685 1.554 11.665 1.00 94.12 209 ILE A N 1
ATOM 1780 C CA . ILE A 1 209 ? -20.206 0.918 12.898 1.00 94.12 209 ILE A CA 1
ATOM 1781 C C . ILE A 1 209 ? -21.332 0.040 13.437 1.00 94.12 209 ILE A C 1
ATOM 1783 O O . ILE A 1 209 ? -22.408 0.539 13.748 1.00 94.12 209 ILE A O 1
ATOM 1787 N N . GLY A 1 210 ? -21.092 -1.265 13.554 1.00 93.62 210 GLY A N 1
ATOM 1788 C CA . GLY A 1 210 ? -22.084 -2.220 14.061 1.00 93.62 210 GLY A CA 1
ATOM 1789 C C . GLY A 1 210 ? -21.438 -3.357 14.839 1.00 93.62 210 GLY A C 1
ATOM 1790 O O . GLY A 1 210 ? -20.238 -3.590 14.697 1.00 93.62 210 GLY A O 1
ATOM 1791 N N . ASN A 1 211 ? -22.205 -4.039 15.688 1.00 97.00 211 ASN A N 1
ATOM 1792 C CA . ASN A 1 211 ? -21.705 -5.189 16.438 1.00 97.00 211 ASN A CA 1
ATOM 1793 C C . ASN A 1 211 ? -21.359 -6.337 15.470 1.00 97.00 211 ASN A C 1
ATOM 1795 O O . ASN A 1 211 ? -22.080 -6.567 14.496 1.00 97.00 211 ASN A O 1
ATOM 1799 N N . SER A 1 212 ? -20.261 -7.056 15.718 1.00 93.50 212 SER A N 1
ATOM 1800 C CA . SER A 1 212 ? -19.837 -8.190 14.890 1.00 93.50 212 SER A CA 1
ATOM 1801 C C . SER A 1 212 ? -20.907 -9.277 14.797 1.00 93.50 212 SER A C 1
ATOM 1803 O O . SER A 1 212 ? -21.142 -9.808 13.713 1.00 93.50 212 SER A O 1
ATOM 1805 N N . VAL A 1 213 ? -21.614 -9.536 15.899 1.00 95.38 213 VAL A N 1
ATOM 1806 C CA . VAL A 1 213 ? -22.685 -10.538 15.979 1.00 95.38 213 VAL A CA 1
ATOM 1807 C C . VAL A 1 213 ? -23.858 -10.169 15.068 1.00 95.38 213 VAL A C 1
ATOM 1809 O O . VAL A 1 213 ? -24.424 -11.031 14.398 1.00 95.38 213 VAL A O 1
ATOM 1812 N N . ASP A 1 214 ? -24.209 -8.885 14.980 1.00 94.75 214 ASP A N 1
ATOM 1813 C CA . ASP A 1 214 ? -25.306 -8.434 14.116 1.00 94.75 214 ASP A CA 1
ATOM 1814 C C . ASP A 1 214 ? -24.960 -8.602 12.635 1.00 94.75 214 ASP A C 1
ATOM 1816 O O . ASP A 1 214 ? -25.820 -8.940 11.817 1.00 94.75 214 ASP A O 1
ATOM 1820 N N . TYR A 1 215 ? -23.693 -8.383 12.278 1.00 90.06 215 TYR A N 1
ATOM 1821 C CA . TYR A 1 215 ? -23.215 -8.625 10.922 1.00 90.06 215 TYR A CA 1
ATOM 1822 C C . TYR A 1 215 ? -23.228 -10.106 10.564 1.00 90.06 215 TYR A C 1
ATOM 1824 O O . TYR A 1 215 ? -23.642 -10.449 9.457 1.00 90.06 215 TYR A O 1
ATOM 1832 N N . GLU A 1 216 ? -22.811 -10.973 11.483 1.00 92.62 216 GLU A N 1
ATOM 1833 C CA . GLU A 1 216 ? -22.831 -12.420 11.282 1.00 92.62 216 GLU A CA 1
ATOM 1834 C C . GLU A 1 216 ? -24.263 -12.927 11.074 1.00 92.62 216 GLU A C 1
ATOM 1836 O O . GLU A 1 216 ? -24.543 -13.558 10.053 1.00 92.62 216 GLU A O 1
ATOM 1841 N N . LYS A 1 217 ? -25.202 -12.505 11.932 1.00 96.19 217 LYS A N 1
ATOM 1842 C CA . LYS A 1 217 ? -26.637 -12.801 11.783 1.00 96.19 217 LYS A CA 1
ATOM 1843 C C . LYS A 1 217 ? -27.197 -12.322 10.442 1.00 96.19 217 LYS A C 1
ATOM 1845 O O . LYS A 1 217 ? -27.901 -13.065 9.759 1.00 96.19 217 LYS A O 1
ATOM 1850 N N . LYS A 1 218 ? -26.872 -11.093 10.020 1.00 92.31 218 LYS A N 1
ATOM 1851 C CA . LYS A 1 218 ? -27.296 -10.567 8.708 1.00 92.31 218 LYS A CA 1
ATOM 1852 C C . LYS A 1 218 ? -26.694 -11.366 7.549 1.00 92.31 218 LYS A C 1
ATOM 1854 O O . LYS A 1 218 ? -27.388 -11.627 6.567 1.00 92.31 218 LYS A O 1
ATOM 1859 N N . ALA A 1 219 ? -25.429 -11.770 7.654 1.00 89.19 219 ALA A N 1
ATOM 1860 C CA . ALA A 1 219 ? -24.757 -12.573 6.637 1.00 89.19 219 ALA A CA 1
ATOM 1861 C C . ALA A 1 219 ? -25.336 -13.994 6.542 1.00 89.19 219 ALA A C 1
ATOM 1863 O O . ALA A 1 219 ? -25.448 -14.538 5.444 1.00 89.19 219 ALA A O 1
ATOM 1864 N N . GLU A 1 220 ? -25.718 -14.603 7.664 1.00 94.94 220 GLU A N 1
ATOM 1865 C CA . GLU A 1 220 ? -26.415 -15.893 7.695 1.00 94.94 220 GLU A CA 1
ATOM 1866 C C . GLU A 1 220 ? -27.813 -15.806 7.093 1.00 94.94 220 GLU A C 1
ATOM 1868 O O . GLU A 1 220 ? -28.138 -16.597 6.207 1.00 94.94 220 GLU A O 1
ATOM 1873 N N . ALA A 1 221 ? -28.606 -14.805 7.484 1.00 94.62 221 ALA A N 1
ATOM 1874 C CA . ALA A 1 221 ? -29.930 -14.576 6.912 1.00 94.62 221 ALA A CA 1
ATOM 1875 C C . ALA A 1 221 ? -29.862 -14.378 5.386 1.00 94.62 221 ALA A C 1
ATOM 1877 O O . ALA A 1 221 ? -30.669 -14.937 4.641 1.00 94.62 221 ALA A O 1
ATOM 1878 N N . TYR A 1 222 ? -28.857 -13.642 4.901 1.00 92.12 222 TYR A N 1
ATOM 1879 C CA . TYR A 1 222 ? -28.613 -13.466 3.468 1.00 92.12 222 TYR A CA 1
ATOM 1880 C C . TYR A 1 222 ? -28.251 -14.787 2.767 1.00 92.12 222 TYR A C 1
ATOM 1882 O O . TYR A 1 222 ? -28.815 -15.104 1.718 1.00 92.12 222 TYR A O 1
ATOM 1890 N N . ARG A 1 223 ? -27.364 -15.599 3.364 1.00 93.00 223 ARG A N 1
ATOM 1891 C CA . ARG A 1 223 ? -27.007 -16.937 2.851 1.00 93.00 223 ARG A CA 1
ATOM 1892 C C . ARG A 1 223 ? -28.223 -17.867 2.782 1.00 93.00 223 ARG A C 1
ATOM 1894 O O . ARG A 1 223 ? -28.399 -18.557 1.781 1.00 93.00 223 ARG A O 1
ATOM 1901 N N . GLN A 1 224 ? -29.075 -17.867 3.808 1.00 96.00 224 GLN A N 1
ATOM 1902 C CA . GLN A 1 224 ? -30.296 -18.679 3.848 1.00 96.00 224 GLN A CA 1
ATOM 1903 C C . GLN A 1 224 ? -31.323 -18.235 2.803 1.00 96.00 224 GLN A C 1
ATOM 1905 O O . GLN A 1 224 ? -31.911 -19.080 2.131 1.00 96.00 224 GLN A O 1
ATOM 1910 N N . LYS A 1 225 ? -31.509 -16.921 2.622 1.00 94.94 225 LYS A N 1
ATOM 1911 C CA . LYS A 1 225 ? -32.410 -16.372 1.601 1.00 94.94 225 LYS A CA 1
ATOM 1912 C C . LYS A 1 225 ? -31.990 -16.795 0.192 1.00 94.94 225 LYS A C 1
ATOM 1914 O O . LYS A 1 225 ? -32.836 -17.209 -0.593 1.00 94.94 225 LYS A O 1
ATOM 1919 N N . ASN A 1 226 ? -30.693 -16.741 -0.105 1.00 91.56 226 ASN A N 1
ATOM 1920 C CA . ASN A 1 226 ? -30.179 -17.075 -1.434 1.00 91.56 226 ASN A CA 1
ATOM 1921 C C . ASN A 1 226 ? -30.091 -18.583 -1.699 1.00 91.56 226 ASN A C 1
ATOM 1923 O O . ASN A 1 226 ? -30.140 -18.986 -2.855 1.00 91.56 226 ASN A O 1
ATOM 1927 N N . ARG A 1 227 ? -30.019 -19.426 -0.661 1.00 88.62 227 ARG A N 1
ATOM 1928 C CA . ARG A 1 227 ? -30.109 -20.889 -0.816 1.00 88.62 227 ARG A CA 1
ATOM 1929 C C . ARG A 1 227 ? -31.467 -21.374 -1.322 1.00 88.62 227 ARG A C 1
ATOM 1931 O O . ARG A 1 227 ? -31.527 -22.476 -1.827 1.00 88.62 227 ARG A O 1
ATOM 1938 N N . ARG A 1 228 ? -32.537 -20.590 -1.168 1.00 76.25 228 ARG A N 1
ATOM 1939 C CA . ARG A 1 228 ? -33.886 -20.952 -1.645 1.00 76.25 228 ARG A CA 1
ATOM 1940 C C . ARG A 1 228 ? -34.127 -20.615 -3.120 1.00 76.25 228 ARG A C 1
ATOM 1942 O O . ARG A 1 228 ? -35.217 -20.861 -3.617 1.00 76.25 228 ARG A O 1
ATOM 1949 N N . LEU A 1 229 ? -33.156 -19.981 -3.778 1.00 70.44 229 LEU A N 1
ATOM 1950 C CA . LEU A 1 229 ? -33.243 -19.549 -5.177 1.00 70.44 229 LEU A CA 1
ATOM 1951 C C . LEU A 1 229 ? -32.504 -20.491 -6.142 1.00 70.44 229 LEU A C 1
ATOM 1953 O O . LEU A 1 229 ? -32.464 -20.210 -7.336 1.00 70.44 229 LEU A O 1
ATOM 1957 N N . TYR A 1 230 ? -31.935 -21.578 -5.621 1.00 56.75 230 TYR A N 1
ATOM 1958 C CA . TYR A 1 230 ? -31.304 -22.673 -6.355 1.00 56.75 230 TYR A CA 1
ATOM 1959 C C . TYR A 1 230 ? -31.913 -23.988 -5.877 1.00 56.75 230 TYR A C 1
ATOM 1961 O O . TYR A 1 230 ? -32.000 -24.913 -6.708 1.00 56.75 230 TYR A O 1
#

Secondary structure (DSSP, 8-state):
-HHHHHHHHHHHHHHHHHHHHHHHHHHHHHHHHHHHHHH------PPP-------------HHHHHHHHTT--SHHHHHHHHHHHHHHHHHHHHHHHHHS------S-GGGTS-HHHHHHHHHHHHHHHHHHHHHHHHHHH---TT-HHHHHHHHHHHHHHHHHHHSPPPHHHHHHHHHHHHHHHHHHHHHHHTTEEEEE-TTT--EEEEEHHHHHHHHHHHHHHHHTT-

Sequence (230 aa):
MTLLKCYLSHYTNRLIRQIRYKEACVHVKLVRQHRRHLLSKQQIVDVYPQIIVDVSKISSNRIQLDYLSKSGKSIPFFYGIISIVNLFLYIDVRIRFLFQGPNYIRSNQSSLHSYKHEEKHVQQEHKNIMNVITRYLIREHHIPLTATIIREFSQHLETSLHQQYMIPLSYLNIYRTRKEFKLVKSIQHRLQKRNYILRETDKSGIFHIGNSVDYEKKAEAYRQKNRRLY

Radius of gyration: 23.47 Å; chains: 1; bounding box: 54×50×63 Å

pLDDT: mean 70.79, std 20.58, range [27.66, 97.0]

Foldseek 3Di:
DVVVVVVVVVVVVVVVVVVVVVVVVVVVVVVVVVVVVVPDPDDDPDDDQDDDDDDDPPPPDVVVVVVVVPPPDPVVVVVVLVV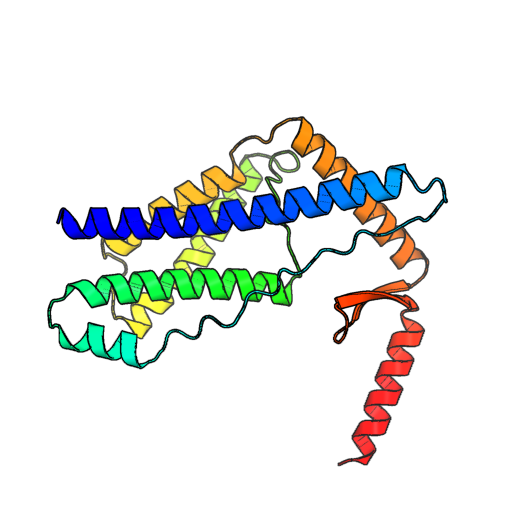VVVVCVVVVVVVCCVPVPPPVLLQEPCVPDPPVVLLVVLVVVLVVVLVVSVVCCCVPPVDDCPDPVSVVVSVVSSVVSCCRHVVDDDPVSVVVSVVVVVVVVVVVVVCVVQQWDWDQDPPPRDTDIDHPVVVVVVVVVVVVVVVVVD

Organism: NCBI:txid392032